Protein AF-A0A7C8M8I1-F1 (afdb_monomer)

Foldseek 3Di:
DDDPDDDDPPDPDDPDPPCVPPPPPPPPPPDLVNDPLVVNLVVLLPADKDKAWAFEDEPPCRQWGFKIWIQIFGDPPQLPPDDVSVVSNQVSRLVSSLVLDATEMEGELVVLLCLLVLLVVLQVCCVVDVADRLDDDPVNPVPDDPNVNVSVSSSNSNSSNCVPALEYEYEYEYELPDDLVVSLVVLLVSLLSNQPDFQDDDPDPVRTRAYEYQYDYPPPNPPVVVSVVSSQVSNVVDPRYHYHDDPRSCVVCVSSVHNGSVCVRNDPDGDYYYYDYPDPCVVVVVVVVPDDD

Secondary structure (DSSP, 8-state):
-----------S-SPPP-GGG---PPP----GGGS-HHHHHHHHHTSPEEEEEEEEEESS-TTSEEEEEEEEEE--GGGGS-HHHHHHHHHHHHHHHHTT-S-EEEEEGGG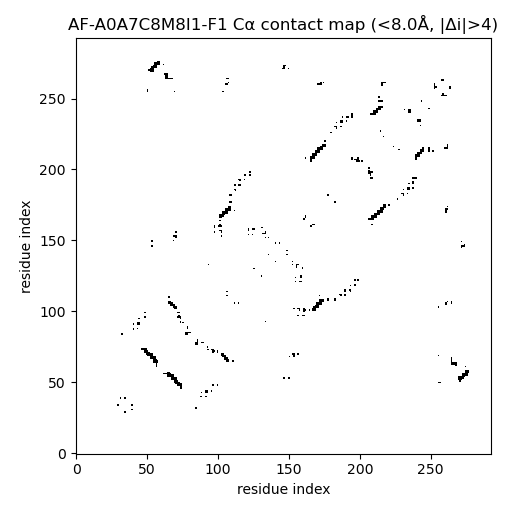GGGHHHHHHHHHHHHHH-TT--SSPPSGGGTT--HHHHHHHHHHHHHHHHHHH--EEEEEEE--TT--HHHHHHHHHHHHHHHH-S--SSS--GGGSPEEEEEEE--TT-TTHHHHHHHHHHHHHTSTTEEEE-HHHHHHHHHHTT-S-HHHHHH-S--S---EEP--THHHHHHHTTS---

Organism: NCBI:txid100035

pLDDT: mean 75.94, std 17.98, range [30.8, 96.31]

Nearest PDB structures (foldseek):
  3rag-assembly1_A  TM=2.427E-01  e=7.779E-01  Alicyclobacillus acidocaldarius subsp. acidocaldarius DSM 446
  6gjf-assembly5_E  TM=4.398E-01  e=8.851E+00  synthetic construct

Structure (mmCIF, N/CA/C/O backbone):
data_AF-A0A7C8M8I1-F1
#
_entry.id   AF-A0A7C8M8I1-F1
#
loop_
_atom_site.group_PDB
_atom_site.id
_atom_site.type_symbol
_atom_site.label_atom_id
_atom_site.label_alt_id
_atom_site.label_comp_id
_atom_site.label_asym_id
_atom_site.label_entity_id
_atom_site.label_seq_id
_atom_site.pdbx_PDB_ins_code
_atom_site.Cartn_x
_atom_site.Cartn_y
_atom_site.Cartn_z
_atom_site.occupancy
_atom_site.B_iso_or_equiv
_atom_site.auth_seq_id
_atom_site.auth_comp_id
_atom_site.auth_asym_id
_atom_site.auth_atom_id
_atom_site.pdbx_PDB_model_num
ATOM 1 N N . MET A 1 1 ? -17.518 -37.331 -1.861 1.00 32.41 1 MET A N 1
ATOM 2 C CA . MET A 1 1 ? -18.857 -37.696 -1.349 1.00 32.41 1 MET A CA 1
ATOM 3 C C . MET A 1 1 ? -19.520 -36.449 -0.779 1.00 32.41 1 MET A C 1
ATOM 5 O O . MET A 1 1 ? -19.063 -35.990 0.261 1.00 32.41 1 MET A O 1
ATOM 9 N N . PRO A 1 2 ? -20.523 -35.860 -1.449 1.00 31.42 2 PRO A N 1
ATOM 10 C CA . PRO A 1 2 ? -21.297 -34.754 -0.901 1.00 31.42 2 PRO A CA 1
ATOM 11 C C . PRO A 1 2 ? -22.559 -35.292 -0.213 1.00 31.42 2 PRO A C 1
ATOM 13 O O . PRO A 1 2 ? -23.320 -36.050 -0.807 1.00 31.42 2 PRO A O 1
ATOM 16 N N . ILE A 1 3 ? -22.785 -34.902 1.041 1.00 31.22 3 ILE A N 1
ATOM 17 C CA . ILE A 1 3 ? -24.069 -35.108 1.716 1.00 31.22 3 ILE A CA 1
ATOM 18 C C . ILE A 1 3 ? -24.875 -33.827 1.513 1.00 31.22 3 ILE A C 1
ATOM 20 O O . ILE A 1 3 ? -24.761 -32.874 2.278 1.00 31.22 3 ILE A O 1
ATOM 24 N N . ILE A 1 4 ? -25.676 -33.816 0.451 1.00 34.12 4 ILE A N 1
ATOM 25 C CA . ILE A 1 4 ? -26.867 -32.974 0.368 1.00 34.12 4 ILE A CA 1
ATOM 26 C C . ILE A 1 4 ? -27.924 -33.718 1.184 1.00 34.12 4 ILE A C 1
ATOM 28 O O . ILE A 1 4 ? -28.342 -34.808 0.802 1.00 34.12 4 ILE A O 1
ATOM 32 N N . LYS A 1 5 ? -28.311 -33.179 2.344 1.00 30.80 5 LYS A N 1
ATOM 33 C CA . LYS A 1 5 ? -29.518 -33.634 3.039 1.00 30.80 5 LYS A CA 1
ATOM 34 C C . LYS A 1 5 ? -30.674 -32.756 2.600 1.00 30.80 5 LYS A C 1
ATOM 36 O O . LYS A 1 5 ? -30.818 -31.625 3.055 1.00 30.80 5 LYS A O 1
ATOM 41 N N . GLU A 1 6 ? -31.469 -33.326 1.706 1.00 34.72 6 GLU A N 1
ATOM 42 C CA . GLU A 1 6 ? -32.869 -32.991 1.506 1.00 34.72 6 GLU A CA 1
ATOM 43 C C . GLU A 1 6 ? -33.577 -32.924 2.864 1.00 34.72 6 GLU A C 1
ATOM 45 O O . GLU A 1 6 ? -33.514 -33.864 3.660 1.00 34.72 6 GLU A O 1
ATOM 50 N N . TYR A 1 7 ? -34.272 -31.820 3.124 1.00 32.06 7 TYR A N 1
ATOM 51 C CA . TYR A 1 7 ? -35.331 -31.794 4.121 1.00 32.06 7 TYR A CA 1
ATOM 52 C C . TYR A 1 7 ? -36.651 -31.442 3.438 1.00 32.06 7 TYR A C 1
ATOM 54 O O . TYR A 1 7 ? -36.931 -30.289 3.133 1.00 32.06 7 TYR A O 1
ATOM 62 N N . TRP A 1 8 ? -37.402 -32.512 3.174 1.00 30.81 8 TRP A N 1
ATOM 63 C CA . TRP A 1 8 ? -38.844 -32.672 3.348 1.00 30.81 8 TRP A CA 1
ATOM 64 C C . TRP A 1 8 ? -39.754 -31.494 2.975 1.00 30.81 8 TRP A C 1
ATOM 66 O O . TRP A 1 8 ? -39.998 -30.580 3.760 1.00 30.81 8 TRP A O 1
ATOM 76 N N . ILE A 1 9 ? -40.398 -31.642 1.813 1.00 37.03 9 ILE A N 1
ATOM 77 C CA . ILE A 1 9 ? -41.713 -31.064 1.524 1.00 37.03 9 ILE A CA 1
ATOM 78 C C . ILE A 1 9 ? -42.717 -31.772 2.442 1.00 37.03 9 ILE A C 1
ATOM 80 O O . ILE A 1 9 ? -43.136 -32.900 2.181 1.00 37.03 9 ILE A O 1
ATOM 84 N N . ALA A 1 10 ? -43.074 -31.131 3.552 1.00 36.56 10 ALA A N 1
ATOM 85 C CA . ALA A 1 10 ? -44.191 -31.567 4.374 1.00 36.56 10 ALA A CA 1
ATOM 86 C C . ALA A 1 10 ? -45.497 -31.033 3.765 1.00 36.56 10 ALA A C 1
ATOM 88 O O . ALA A 1 10 ? -45.764 -29.835 3.792 1.00 36.56 10 ALA A O 1
ATOM 89 N N . SER A 1 11 ? -46.257 -31.963 3.181 1.00 34.38 11 SER A N 1
ATOM 90 C CA . SER A 1 11 ? -47.719 -32.005 3.052 1.00 34.38 11 SER A CA 1
ATOM 91 C C . SER A 1 11 ? -48.473 -30.753 3.528 1.00 34.38 11 SER A C 1
ATOM 93 O O . SER A 1 11 ? -48.678 -30.550 4.726 1.00 34.38 11 SER A O 1
ATOM 95 N N . MET A 1 12 ? -48.964 -29.962 2.572 1.00 35.25 12 MET A N 1
ATOM 96 C CA . MET A 1 12 ? -50.066 -29.027 2.789 1.00 35.25 12 MET A CA 1
ATOM 97 C C . MET A 1 12 ? -51.335 -29.839 3.042 1.00 35.25 12 MET A C 1
ATOM 99 O O . MET A 1 12 ? -51.870 -30.361 2.080 1.00 35.25 12 MET A O 1
ATOM 103 N N . ASP A 1 13 ? -51.734 -30.026 4.305 1.00 39.84 13 ASP A N 1
ATOM 104 C CA . ASP A 1 13 ? -53.131 -30.303 4.721 1.00 39.84 13 ASP A CA 1
ATOM 105 C C . ASP A 1 13 ? -53.269 -30.430 6.254 1.00 39.84 13 ASP A C 1
ATOM 107 O O . ASP A 1 13 ? -54.026 -31.240 6.783 1.00 39.84 13 ASP A O 1
ATOM 111 N N . SER A 1 14 ? -52.533 -29.609 7.009 1.00 39.75 14 SER A N 1
ATOM 112 C CA . SER A 1 14 ? -52.723 -29.504 8.460 1.00 39.75 14 SER A CA 1
ATOM 113 C C . SER A 1 14 ? -53.087 -28.061 8.808 1.00 39.75 14 SER A C 1
ATOM 115 O O . SER A 1 14 ? -52.368 -27.153 8.376 1.00 39.75 14 SER A O 1
ATOM 117 N N . PRO A 1 15 ? -54.190 -27.800 9.537 1.00 44.50 15 PRO A N 1
ATOM 118 C CA . PRO A 1 15 ? -54.509 -26.451 9.977 1.00 44.50 15 PRO A CA 1
ATOM 119 C C . PRO A 1 15 ? -53.356 -25.943 10.846 1.00 44.50 15 PRO A C 1
ATOM 121 O O . PRO A 1 15 ? -53.006 -26.556 11.855 1.00 44.50 15 PRO A O 1
ATOM 124 N N . LEU A 1 16 ? -52.736 -24.842 10.408 1.00 46.03 16 LEU A N 1
ATOM 125 C CA . LEU A 1 16 ? -51.667 -24.165 11.137 1.00 46.03 16 LEU A CA 1
ATOM 126 C C . LEU A 1 16 ? -52.130 -23.938 12.586 1.00 46.03 16 LEU A C 1
ATOM 128 O O . LEU A 1 16 ? -53.185 -23.327 12.780 1.00 46.03 16 LEU A O 1
ATOM 132 N N . PRO A 1 17 ? -51.387 -24.415 13.602 1.00 46.81 17 PRO A N 1
ATOM 133 C CA . PRO A 1 17 ? -51.707 -24.082 14.980 1.00 46.81 17 PRO A CA 1
ATOM 134 C C . PRO A 1 17 ? -51.658 -22.561 15.134 1.00 46.81 17 PRO A C 1
ATOM 136 O O . PRO A 1 17 ? -50.784 -21.909 14.567 1.00 46.81 17 PRO A O 1
ATOM 139 N N . ASP A 1 18 ? -52.606 -21.990 15.872 1.00 48.59 18 ASP A N 1
ATOM 140 C CA . ASP A 1 18 ? -52.688 -20.550 16.109 1.00 48.59 18 ASP A CA 1
ATOM 141 C C . ASP A 1 18 ? -51.430 -20.074 16.872 1.00 48.59 18 ASP A C 1
ATOM 143 O O . ASP A 1 18 ? -51.302 -20.233 18.086 1.00 48.59 18 ASP A O 1
ATOM 147 N N . ILE A 1 19 ? -50.449 -19.535 16.136 1.00 49.28 19 ILE A N 1
ATOM 148 C CA . ILE A 1 19 ? -49.111 -19.141 16.632 1.00 49.28 19 ILE A CA 1
ATOM 149 C C . ILE A 1 19 ? -49.183 -17.846 17.471 1.00 49.28 19 ILE A C 1
ATOM 151 O O . ILE A 1 19 ? -48.170 -17.362 17.971 1.00 49.28 19 ILE A O 1
ATOM 155 N N . ARG A 1 20 ? -50.374 -17.277 17.701 1.00 49.62 20 ARG A N 1
ATOM 156 C CA . ARG A 1 20 ? -50.554 -16.008 18.436 1.00 49.62 20 ARG A CA 1
ATOM 157 C C . ARG A 1 20 ? -50.108 -16.044 19.904 1.00 49.62 20 ARG A C 1
ATOM 159 O O . ARG A 1 20 ? -50.037 -14.990 20.530 1.00 49.62 20 ARG A O 1
ATOM 166 N N . HIS A 1 21 ? -49.751 -17.213 20.440 1.00 45.16 21 HIS A N 1
ATOM 167 C CA . HIS A 1 21 ? -49.239 -17.364 21.807 1.00 45.16 21 HIS A CA 1
ATOM 168 C C . HIS A 1 21 ? -47.824 -17.939 21.919 1.00 45.16 21 HIS A C 1
ATOM 170 O O . HIS A 1 21 ? -47.320 -18.093 23.032 1.00 45.16 21 HIS A O 1
ATOM 176 N N . LEU A 1 22 ? -47.124 -18.175 20.805 1.00 42.19 22 LEU A N 1
ATOM 177 C CA . LEU A 1 22 ? -45.679 -18.378 20.864 1.00 42.19 22 LEU A CA 1
ATOM 178 C C . LEU A 1 22 ? -45.020 -17.004 20.984 1.00 42.19 22 LEU A C 1
ATOM 180 O O . LEU A 1 22 ? -44.546 -16.421 20.010 1.00 42.19 22 LEU A O 1
ATOM 184 N N . HIS A 1 23 ? -44.970 -16.497 22.219 1.00 45.34 23 HIS A N 1
ATOM 185 C CA . HIS A 1 23 ? -43.897 -15.604 22.631 1.00 45.34 23 HIS A CA 1
ATOM 186 C C . HIS A 1 23 ? -42.584 -16.360 22.405 1.00 45.34 23 HIS A C 1
ATOM 188 O O . HIS A 1 23 ? -42.052 -17.013 23.301 1.00 45.34 23 HIS A O 1
ATOM 194 N N . VAL A 1 24 ? -42.069 -16.293 21.178 1.00 48.41 24 VAL A N 1
ATOM 195 C CA . VAL A 1 24 ? -40.662 -16.537 20.906 1.00 48.41 24 VAL A CA 1
ATOM 196 C C . VAL A 1 24 ? -39.958 -15.472 21.726 1.00 48.41 24 VAL A C 1
ATOM 198 O O . VAL A 1 24 ? -39.910 -14.306 21.330 1.00 48.41 24 VAL A O 1
ATOM 201 N N . GLN A 1 25 ? -39.504 -15.840 22.928 1.00 47.41 25 GLN A N 1
ATOM 202 C CA . GLN A 1 25 ? -38.556 -15.006 23.641 1.00 47.41 25 GLN A CA 1
ATOM 203 C C . GLN A 1 25 ? -37.449 -14.717 22.629 1.00 47.41 25 GLN A C 1
ATOM 205 O O . GLN A 1 25 ? -36.900 -15.673 22.065 1.00 47.41 25 GLN A O 1
ATOM 210 N N . PRO A 1 26 ? -37.148 -13.439 22.326 1.00 53.09 26 PRO A N 1
ATOM 211 C CA . PRO A 1 26 ? -35.956 -13.159 21.553 1.00 53.09 26 PRO A CA 1
ATOM 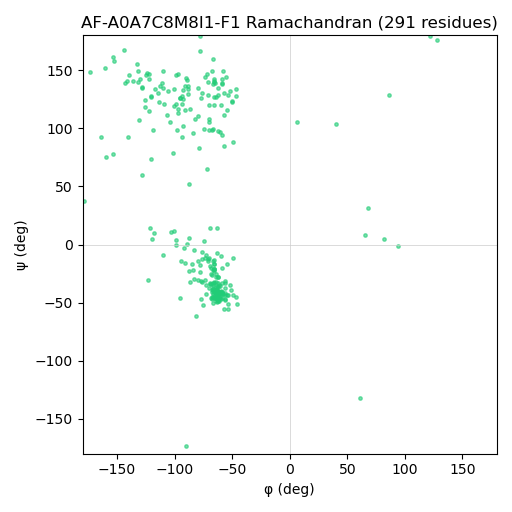212 C C . PRO A 1 26 ? -34.822 -13.892 22.276 1.00 53.09 26 PRO A C 1
ATOM 214 O O . PRO A 1 26 ? -34.779 -13.821 23.510 1.00 53.09 26 PRO A O 1
ATOM 217 N N . PRO A 1 27 ? -33.973 -14.660 21.561 1.00 56.72 27 PRO A N 1
ATOM 218 C CA . PRO A 1 27 ? -32.893 -15.401 22.204 1.00 56.72 27 PRO A CA 1
ATOM 219 C C . PRO A 1 27 ? -32.200 -14.442 23.160 1.00 56.72 27 PRO A C 1
ATOM 221 O O . PRO A 1 27 ? -32.009 -13.296 22.762 1.00 56.72 27 PRO A O 1
ATOM 224 N N . ASN A 1 28 ? -31.916 -14.864 24.398 1.00 50.81 28 ASN A N 1
ATOM 225 C CA . ASN A 1 28 ? -31.278 -14.038 25.428 1.00 50.81 28 ASN A CA 1
ATOM 226 C C . ASN A 1 28 ? -30.024 -13.366 24.845 1.00 50.81 28 ASN A C 1
ATOM 228 O O . ASN A 1 28 ? -28.922 -13.913 24.870 1.00 50.81 28 ASN A O 1
ATOM 232 N N . ARG A 1 29 ? -30.202 -12.187 24.245 1.00 61.97 29 ARG A N 1
ATOM 233 C CA . ARG A 1 29 ? -29.143 -11.419 23.611 1.00 61.97 29 ARG A CA 1
ATOM 234 C C . ARG A 1 29 ? -28.522 -10.656 24.750 1.00 61.97 29 ARG A C 1
ATOM 236 O O . ARG A 1 29 ? -29.038 -9.620 25.156 1.00 61.97 29 ARG A O 1
ATOM 243 N N . ILE A 1 30 ? -27.441 -11.208 25.288 1.00 68.75 30 ILE A N 1
ATOM 244 C CA . ILE A 1 30 ? -26.585 -10.483 26.218 1.00 68.75 30 ILE A CA 1
ATOM 245 C C . ILE A 1 30 ? -26.175 -9.189 25.498 1.00 68.75 30 ILE A C 1
ATOM 247 O O . ILE A 1 30 ? -25.541 -9.267 24.439 1.00 68.75 30 ILE A O 1
ATOM 251 N N . PRO A 1 31 ? -26.578 -8.003 25.987 1.00 80.50 31 PRO A N 1
ATOM 252 C CA . PRO A 1 31 ? -26.292 -6.763 25.286 1.00 80.50 31 PRO A CA 1
ATOM 253 C C . PRO A 1 31 ? -24.780 -6.571 25.207 1.00 80.50 31 PRO A C 1
ATOM 255 O O . PRO A 1 31 ? -24.081 -6.749 26.201 1.00 80.50 31 PRO A O 1
ATOM 258 N N . PHE A 1 32 ? -24.262 -6.190 24.039 1.00 82.56 32 PHE A N 1
ATOM 259 C CA . PHE A 1 32 ? -22.818 -6.121 23.780 1.00 82.56 32 PHE A CA 1
ATOM 260 C C . PHE A 1 32 ? -22.045 -5.319 24.845 1.00 82.56 32 PHE A C 1
ATOM 262 O O . PHE A 1 32 ? -20.984 -5.736 25.300 1.00 82.56 32 PHE A O 1
ATOM 269 N N . LEU A 1 33 ? -22.625 -4.210 25.315 1.00 84.94 33 LEU A N 1
ATOM 270 C CA . LEU A 1 33 ? -22.060 -3.355 26.364 1.00 84.94 33 LEU A CA 1
ATOM 271 C C . LEU A 1 33 ? -21.972 -4.019 27.746 1.00 84.94 33 LEU A C 1
ATOM 273 O O . LEU A 1 33 ? -21.156 -3.602 28.563 1.00 84.94 33 LEU A O 1
ATOM 277 N N . SER A 1 34 ? -22.783 -5.043 28.012 1.00 86.81 34 SER A N 1
ATOM 278 C CA . SER A 1 34 ? -22.733 -5.799 29.270 1.00 86.81 34 SER A CA 1
ATOM 279 C C . SER A 1 34 ? -21.612 -6.840 29.306 1.00 86.81 34 SER A C 1
ATOM 281 O O . SER A 1 34 ? -21.262 -7.323 30.380 1.00 86.81 34 SER A O 1
ATOM 283 N N . LEU A 1 35 ? -21.013 -7.168 28.155 1.00 88.12 35 LEU A N 1
ATOM 284 C CA . LEU A 1 35 ? -19.863 -8.067 28.101 1.00 88.12 35 LEU A CA 1
ATOM 285 C C . LEU A 1 35 ? -18.657 -7.418 28.793 1.00 88.12 35 LEU A C 1
ATOM 287 O O . LEU A 1 35 ? -18.440 -6.224 28.602 1.00 88.12 35 LEU A O 1
ATOM 291 N N . PRO A 1 36 ? -17.815 -8.163 29.528 1.00 91.12 36 PRO A N 1
ATOM 292 C CA . PRO A 1 36 ? -16.574 -7.621 30.073 1.00 91.12 36 PRO A CA 1
ATOM 293 C C . PRO A 1 36 ? -15.684 -7.018 28.978 1.00 91.12 36 PRO A C 1
ATOM 295 O O . PRO A 1 36 ? -15.579 -7.576 27.883 1.00 91.12 36 PRO A O 1
ATOM 298 N N . LYS A 1 37 ? -14.976 -5.922 29.288 1.00 89.12 37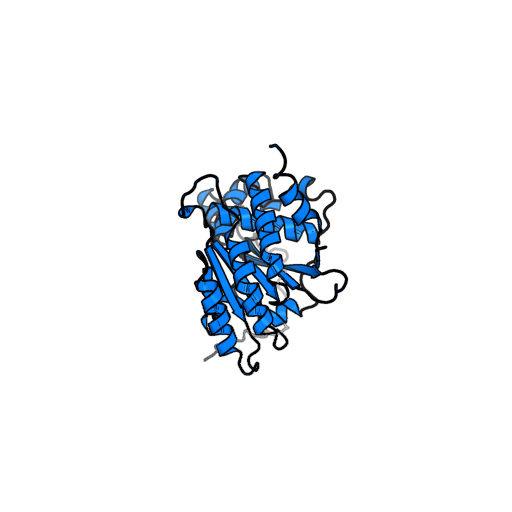 LYS A N 1
ATOM 299 C CA . LYS A 1 37 ? -14.054 -5.251 28.349 1.00 89.12 37 LYS A CA 1
ATOM 300 C C . LYS A 1 37 ? -13.110 -6.225 27.616 1.00 89.12 37 LYS A C 1
ATOM 302 O O . LYS A 1 37 ? -13.037 -6.133 26.394 1.00 89.12 37 LYS A O 1
ATOM 307 N N . PRO A 1 38 ? -12.460 -7.208 28.274 1.00 91.56 38 PRO A N 1
ATOM 308 C CA . PRO A 1 38 ? -11.601 -8.168 27.573 1.00 91.56 38 PRO A CA 1
ATOM 309 C C . PRO A 1 38 ? -12.321 -8.982 26.486 1.00 91.56 38 PRO A C 1
ATOM 311 O O . PRO A 1 38 ? -11.721 -9.311 25.467 1.00 91.56 38 PRO A O 1
ATOM 314 N N . VAL A 1 39 ? -13.606 -9.296 26.681 1.00 90.81 39 VAL A N 1
ATOM 315 C CA . VAL A 1 39 ? -14.416 -10.031 25.698 1.00 90.81 39 VAL A CA 1
ATOM 316 C C . VAL A 1 39 ? -14.751 -9.134 24.508 1.00 90.81 39 VAL A C 1
ATOM 318 O O . VAL A 1 39 ? -14.615 -9.566 23.368 1.00 90.81 39 VAL A O 1
ATOM 321 N N . ARG A 1 40 ? -15.117 -7.870 24.751 1.00 90.62 40 ARG A N 1
ATOM 322 C CA . ARG A 1 40 ? -15.393 -6.900 23.677 1.00 90.62 40 ARG A CA 1
ATOM 323 C C . ARG A 1 40 ? -14.165 -6.625 22.812 1.00 90.62 40 ARG A C 1
ATOM 325 O O . ARG A 1 40 ? -14.278 -6.653 21.593 1.00 90.62 40 ARG A O 1
ATOM 332 N N . LEU A 1 41 ? -12.992 -6.465 23.432 1.00 89.12 41 LEU A N 1
ATOM 333 C CA . LEU A 1 41 ? -11.723 -6.291 22.714 1.00 89.12 41 LEU A CA 1
ATOM 334 C C . LEU A 1 41 ? -11.420 -7.475 21.785 1.00 89.12 41 LEU A C 1
ATOM 336 O O . LEU A 1 41 ? -11.023 -7.269 20.642 1.00 89.12 41 LEU A O 1
ATOM 340 N N . ARG A 1 42 ? -11.679 -8.710 22.240 1.00 89.94 42 ARG A N 1
ATOM 341 C CA . ARG A 1 42 ? -11.564 -9.901 21.385 1.00 89.94 42 ARG A CA 1
ATOM 342 C C . ARG A 1 42 ? -12.546 -9.866 20.218 1.00 89.94 42 ARG A C 1
ATOM 344 O O . ARG A 1 42 ? -12.179 -10.248 19.117 1.00 89.94 42 ARG A O 1
ATOM 351 N N . ILE A 1 43 ? -13.778 -9.401 20.428 1.00 89.25 43 ILE A N 1
ATOM 352 C CA . ILE A 1 43 ? -14.757 -9.280 19.338 1.00 89.25 43 ILE A CA 1
ATOM 353 C C . ILE A 1 43 ? -14.260 -8.295 18.271 1.00 89.25 43 ILE A C 1
ATOM 355 O O . ILE A 1 43 ? -14.355 -8.607 17.087 1.00 89.25 43 ILE A O 1
ATOM 359 N N . TYR A 1 44 ? -13.669 -7.158 18.661 1.00 89.56 44 TYR A N 1
ATOM 360 C CA . TYR A 1 44 ? -13.097 -6.207 17.699 1.00 89.56 44 TYR A CA 1
ATOM 361 C C . TYR A 1 44 ? -11.973 -6.827 16.855 1.00 89.56 44 TYR A C 1
ATOM 363 O O . TYR A 1 44 ? -11.898 -6.544 15.663 1.00 89.56 44 TYR A O 1
ATOM 371 N N . SER A 1 45 ? -11.151 -7.714 17.432 1.00 86.88 45 SER A N 1
ATOM 372 C CA . SER A 1 45 ? -10.087 -8.406 16.686 1.00 86.88 45 SER A CA 1
ATOM 373 C C . SER A 1 45 ? -10.571 -9.459 15.688 1.00 86.88 45 SER A C 1
ATOM 375 O O . SER A 1 45 ? -9.787 -9.911 14.864 1.00 86.88 45 SER A O 1
ATOM 377 N N . TYR A 1 46 ? -11.849 -9.845 15.738 1.00 87.94 46 TYR A N 1
ATOM 378 C CA . TYR A 1 46 ? -12.453 -10.771 14.772 1.00 87.94 46 TYR A CA 1
ATOM 379 C C . TYR A 1 46 ? -13.252 -10.064 13.673 1.00 87.94 46 TYR A C 1
ATOM 381 O O . TYR A 1 46 ? -13.893 -10.732 12.860 1.00 87.94 46 TYR A O 1
ATOM 389 N N . LEU A 1 47 ? -13.258 -8.728 13.638 1.00 87.94 47 LEU A N 1
ATOM 390 C CA . LEU A 1 47 ? -13.907 -8.008 12.548 1.00 87.94 47 LEU A CA 1
ATOM 391 C C . LEU A 1 47 ? -13.179 -8.268 11.227 1.00 87.94 47 LEU A C 1
ATOM 393 O O . LEU A 1 47 ? -11.951 -8.337 11.169 1.00 87.94 47 LEU A O 1
ATOM 397 N N . ALA A 1 48 ? -13.961 -8.415 10.159 1.00 87.12 48 ALA A N 1
ATOM 398 C CA . ALA A 1 48 ? -13.424 -8.754 8.854 1.00 87.12 48 ALA A CA 1
ATOM 399 C C . ALA A 1 48 ? -12.555 -7.610 8.293 1.00 87.12 48 ALA A C 1
ATOM 401 O O . ALA A 1 48 ? -12.947 -6.435 8.381 1.00 87.12 48 ALA A O 1
ATOM 402 N N . PRO A 1 49 ? -11.400 -7.933 7.686 1.00 90.06 49 PRO A N 1
ATOM 403 C CA . PRO A 1 49 ? -10.663 -6.973 6.886 1.00 90.06 49 PRO A CA 1
ATOM 404 C C . PRO A 1 49 ? -11.449 -6.634 5.616 1.00 90.06 49 PRO A C 1
ATOM 406 O O . PRO A 1 49 ? -12.174 -7.462 5.064 1.00 90.06 49 PRO A O 1
ATOM 409 N N . ARG A 1 50 ? -11.271 -5.409 5.142 1.00 88.44 50 ARG A N 1
ATOM 410 C CA . ARG A 1 50 ? -11.740 -4.909 3.856 1.00 88.44 50 ARG A CA 1
ATOM 411 C C . ARG A 1 50 ? -10.545 -4.415 3.054 1.00 88.44 50 ARG A C 1
ATOM 413 O O . ARG A 1 50 ? -9.602 -3.874 3.632 1.00 88.44 50 ARG A O 1
ATOM 420 N N . THR A 1 51 ? -10.637 -4.573 1.742 1.00 89.62 51 THR A N 1
ATOM 421 C CA .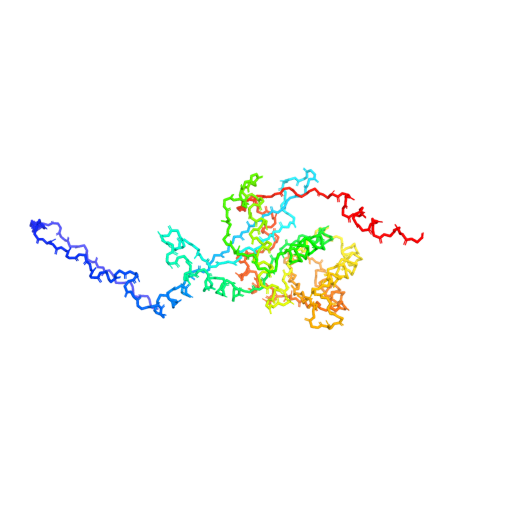 THR A 1 51 ? -9.705 -4.002 0.773 1.00 89.62 51 THR A CA 1
ATOM 422 C C . THR A 1 51 ? -10.503 -3.104 -0.160 1.00 89.62 51 THR A C 1
ATOM 424 O O . THR A 1 51 ? -11.537 -3.528 -0.671 1.00 89.62 51 THR A O 1
ATOM 427 N N . ILE A 1 52 ? -10.058 -1.863 -0.323 1.00 88.38 52 ILE A N 1
ATOM 428 C CA . ILE A 1 52 ? -10.606 -0.883 -1.262 1.00 88.38 52 ILE A CA 1
ATOM 429 C C . ILE A 1 52 ? -9.454 -0.400 -2.139 1.00 88.38 52 ILE A C 1
ATOM 431 O O . ILE A 1 52 ? -8.322 -0.291 -1.668 1.00 88.38 52 ILE A O 1
ATOM 435 N N . HIS A 1 53 ? -9.747 -0.106 -3.397 1.00 88.62 53 HIS A N 1
ATOM 436 C CA . HIS A 1 53 ? -8.792 0.429 -4.356 1.00 88.62 53 HIS A CA 1
ATOM 437 C C . HIS A 1 53 ? -9.209 1.842 -4.717 1.00 88.62 53 HIS A C 1
ATOM 439 O O . HIS A 1 53 ? -10.323 2.037 -5.196 1.00 88.62 53 HIS A O 1
ATOM 445 N N . THR A 1 54 ? -8.315 2.798 -4.501 1.00 86.75 54 THR A N 1
ATOM 446 C CA . THR A 1 54 ? -8.496 4.164 -4.994 1.00 86.75 54 THR A CA 1
ATOM 447 C C . THR A 1 54 ? -7.550 4.327 -6.184 1.00 86.75 54 THR A C 1
ATOM 449 O O . THR A 1 54 ? -6.371 3.973 -6.069 1.00 86.75 54 THR A O 1
ATOM 452 N N . VAL A 1 55 ? -8.022 4.866 -7.311 1.00 86.38 55 VAL A N 1
ATOM 453 C CA . VAL A 1 55 ? -7.205 4.979 -8.535 1.00 86.38 55 VAL A CA 1
ATOM 454 C C . VAL A 1 55 ? -6.837 6.407 -8.895 1.00 86.38 55 VAL A C 1
ATOM 456 O O . VAL A 1 55 ? -7.667 7.300 -8.840 1.00 86.38 55 VAL A O 1
ATOM 459 N N . GLY A 1 56 ? -5.595 6.606 -9.323 1.00 84.19 56 GLY A N 1
ATOM 460 C CA . GLY A 1 56 ? -5.137 7.861 -9.899 1.00 84.19 56 GLY A CA 1
ATOM 461 C C . GLY A 1 56 ? -5.139 7.806 -11.425 1.00 84.19 56 GLY A C 1
ATOM 462 O O . GLY A 1 56 ? -4.774 6.783 -12.024 1.00 84.19 56 GLY A O 1
ATOM 463 N N . HIS A 1 57 ? -5.435 8.951 -12.046 1.00 82.00 57 HIS A N 1
ATOM 464 C CA . HIS A 1 57 ? -5.376 9.203 -13.491 1.00 82.00 57 HIS A CA 1
ATOM 465 C C . HIS A 1 57 ? -4.438 10.364 -13.864 1.00 82.00 57 HIS A C 1
ATOM 467 O O . HIS A 1 57 ? -4.401 11.377 -13.164 1.00 82.00 57 HIS A O 1
ATOM 473 N N . GLN A 1 58 ? -3.717 10.239 -14.989 1.00 77.81 58 GLN A N 1
ATOM 474 C CA . GLN A 1 58 ? -2.883 11.327 -15.514 1.00 77.81 58 GLN A CA 1
ATOM 475 C C . GLN A 1 58 ? -3.720 12.216 -16.425 1.00 77.81 58 GLN A C 1
ATOM 477 O O . GLN A 1 58 ? -4.331 11.723 -17.378 1.00 77.81 58 GLN A O 1
ATOM 482 N N . GLU A 1 59 ? -3.699 13.528 -16.211 1.00 71.56 59 GLU A N 1
ATOM 483 C CA . GLU A 1 59 ? -4.236 14.454 -17.208 1.00 71.56 59 GLU A CA 1
ATOM 484 C C . GLU A 1 59 ? -3.333 14.541 -18.451 1.00 71.56 59 GLU A C 1
ATOM 486 O O . GLU A 1 59 ? -2.108 14.460 -18.335 1.00 71.56 59 GLU A O 1
ATOM 491 N N . PRO A 1 60 ? -3.897 14.740 -19.660 1.00 58.28 60 PRO A N 1
ATOM 492 C CA . PRO A 1 60 ? -5.324 14.802 -20.011 1.00 58.28 60 PRO A CA 1
ATOM 493 C C . PRO A 1 60 ? -5.941 13.423 -20.336 1.00 58.28 60 PRO A C 1
ATOM 495 O O . PRO A 1 60 ? -7.090 13.331 -20.768 1.00 58.28 60 PRO A O 1
ATOM 498 N N . ALA A 1 61 ? -5.189 12.334 -20.161 1.00 57.41 61 ALA A N 1
ATOM 499 C CA . ALA A 1 61 ? -5.569 10.976 -20.539 1.00 57.41 61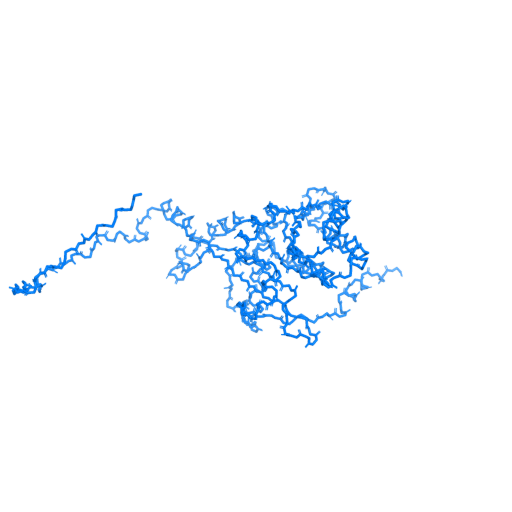 ALA A CA 1
ATOM 500 C C . ALA A 1 61 ? -6.360 10.245 -19.434 1.00 57.41 61 ALA A C 1
ATOM 502 O O . ALA A 1 61 ? -6.047 9.101 -19.104 1.00 57.41 61 ALA A O 1
ATOM 503 N N . ALA A 1 62 ? -7.435 10.855 -18.916 1.00 61.91 62 ALA A N 1
ATOM 504 C CA . ALA A 1 62 ? -8.271 10.338 -17.816 1.00 61.91 62 ALA A CA 1
ATOM 505 C C . ALA A 1 62 ? -9.013 9.004 -18.101 1.00 61.91 62 ALA A C 1
ATOM 507 O O . ALA A 1 62 ? -9.943 8.630 -17.397 1.00 61.91 62 ALA A O 1
ATOM 508 N N . SER A 1 63 ? -8.635 8.274 -19.154 1.00 63.72 63 SER A N 1
ATOM 509 C CA . SER A 1 63 ? -9.272 7.021 -19.571 1.00 63.72 63 SER A CA 1
ATOM 510 C C . SER A 1 63 ? -8.655 5.758 -18.964 1.00 63.72 63 SER A C 1
ATOM 512 O O . SER A 1 63 ? -9.289 4.705 -19.031 1.00 63.72 63 SER A O 1
ATOM 514 N N . LYS A 1 64 ? -7.441 5.839 -18.401 1.00 74.19 64 LYS A N 1
ATOM 515 C CA . LYS A 1 64 ? -6.735 4.695 -17.804 1.00 74.19 64 LYS A CA 1
ATOM 516 C C . LYS A 1 64 ? -6.191 5.041 -16.428 1.00 74.19 64 LYS A C 1
ATOM 518 O O . LYS A 1 64 ? -5.711 6.157 -16.219 1.00 74.19 64 LYS A O 1
ATOM 523 N N . ALA A 1 65 ? -6.300 4.101 -15.494 1.00 81.50 65 ALA A N 1
ATOM 524 C CA . ALA A 1 65 ? -5.617 4.213 -14.219 1.00 81.50 65 ALA A CA 1
ATOM 525 C C . ALA A 1 65 ? -4.127 3.955 -14.440 1.00 81.50 65 ALA A C 1
ATOM 527 O O . ALA A 1 65 ? -3.721 3.139 -15.267 1.00 81.50 65 ALA A O 1
ATOM 528 N N . VAL A 1 66 ? -3.309 4.678 -13.701 1.00 85.19 66 VAL A N 1
ATOM 529 C CA . VAL A 1 66 ? -1.847 4.603 -13.821 1.00 85.19 66 VAL A CA 1
ATOM 530 C C . VAL A 1 66 ? -1.213 4.243 -12.494 1.00 85.19 66 VAL A C 1
ATOM 532 O O . VAL A 1 66 ? -0.178 3.577 -12.462 1.00 85.19 66 VAL A O 1
ATOM 535 N N . ILE A 1 67 ? -1.862 4.657 -11.408 1.00 89.12 67 ILE A N 1
ATOM 536 C CA . ILE A 1 67 ? -1.539 4.239 -10.060 1.00 89.12 67 ILE A CA 1
ATOM 537 C C . ILE A 1 67 ? -2.814 3.787 -9.358 1.00 89.12 67 ILE A C 1
ATOM 539 O O . ILE A 1 67 ? -3.880 4.374 -9.538 1.00 89.12 67 ILE A O 1
ATOM 543 N N . ILE A 1 68 ? -2.702 2.748 -8.546 1.00 91.19 68 ILE A N 1
ATOM 544 C CA . ILE A 1 68 ? -3.769 2.274 -7.672 1.00 91.19 68 ILE A CA 1
ATOM 545 C C . ILE A 1 68 ? -3.203 2.212 -6.269 1.00 91.19 68 ILE A C 1
ATOM 547 O O . ILE A 1 68 ? -2.198 1.549 -6.016 1.00 91.19 68 ILE A O 1
ATOM 551 N N . LEU A 1 69 ? -3.863 2.889 -5.346 1.00 91.62 69 LEU A N 1
ATOM 552 C CA . LEU A 1 69 ? -3.565 2.811 -3.931 1.00 91.62 69 LEU A CA 1
ATOM 553 C C . LEU A 1 69 ? -4.449 1.725 -3.325 1.00 91.62 69 LEU A C 1
ATOM 555 O O . LEU A 1 69 ? -5.672 1.748 -3.476 1.00 91.62 69 LEU A O 1
ATOM 559 N N . VAL A 1 70 ? -3.833 0.755 -2.651 1.00 91.75 70 VAL A N 1
ATOM 560 C CA . VAL A 1 70 ? -4.559 -0.351 -2.019 1.00 91.75 70 VAL A CA 1
ATOM 561 C C . VAL A 1 70 ? -4.768 -0.017 -0.545 1.00 91.75 70 VAL A C 1
ATOM 563 O O . VAL A 1 70 ? -3.819 0.127 0.228 1.00 91.75 70 VAL A O 1
ATOM 566 N N . LEU A 1 71 ? -6.029 0.119 -0.141 1.00 90.12 71 LEU A N 1
ATOM 567 C CA . LEU A 1 71 ? -6.433 0.432 1.223 1.00 90.12 71 LEU A CA 1
ATOM 568 C C . LEU A 1 71 ? -6.949 -0.828 1.896 1.00 90.12 71 LEU A C 1
ATOM 570 O O . LEU A 1 71 ? -8.081 -1.252 1.662 1.00 90.12 71 LEU A O 1
ATOM 574 N N . ARG A 1 72 ? -6.144 -1.392 2.793 1.00 89.94 72 ARG A N 1
ATOM 575 C CA . ARG A 1 72 ? -6.524 -2.566 3.576 1.00 89.94 72 ARG A CA 1
ATOM 576 C C . ARG A 1 72 ? -6.747 -2.185 5.037 1.00 89.94 72 ARG A C 1
ATOM 578 O O . ARG A 1 72 ? -5.856 -1.649 5.689 1.00 89.94 72 ARG A O 1
ATOM 585 N N . PHE A 1 73 ? -7.949 -2.422 5.557 1.00 89.50 73 PHE A N 1
ATOM 586 C CA . PHE A 1 73 ? -8.322 -2.011 6.914 1.00 89.50 73 PHE A CA 1
ATOM 587 C C . PHE A 1 73 ? -9.407 -2.894 7.527 1.00 89.50 73 PHE A C 1
ATOM 589 O O . PHE A 1 73 ? -10.176 -3.536 6.823 1.00 89.50 73 PHE A O 1
ATOM 596 N N . VAL A 1 74 ? -9.502 -2.911 8.856 1.00 89.69 74 VAL A N 1
ATOM 597 C CA . VAL A 1 74 ? -10.601 -3.592 9.560 1.00 89.69 74 VAL A CA 1
ATOM 598 C C . VAL A 1 74 ? -11.855 -2.719 9.556 1.00 89.69 74 VAL A C 1
ATOM 600 O O . VAL A 1 74 ? -11.769 -1.520 9.829 1.00 89.69 74 VAL A O 1
ATOM 603 N N . ASP A 1 75 ? -13.022 -3.306 9.263 1.00 82.94 75 ASP A N 1
ATOM 604 C CA . ASP A 1 75 ? -14.295 -2.576 9.203 1.00 82.94 75 ASP A CA 1
ATOM 605 C C . ASP A 1 75 ? -14.579 -1.784 10.497 1.00 82.94 75 ASP A C 1
ATOM 607 O O . ASP A 1 75 ? -14.542 -2.307 11.613 1.00 82.94 75 ASP A O 1
ATOM 611 N N . ARG A 1 76 ? -14.893 -0.494 10.333 1.00 82.31 76 ARG A N 1
ATOM 612 C CA . ARG A 1 76 ? -15.130 0.467 11.418 1.00 82.31 76 ARG A CA 1
ATOM 613 C C . ARG A 1 76 ? -16.609 0.766 11.658 1.00 82.31 76 ARG A C 1
ATOM 615 O O . ARG A 1 76 ? -16.917 1.685 12.418 1.00 82.31 76 ARG A O 1
ATOM 622 N N . ALA A 1 77 ? -17.534 0.012 11.059 1.00 79.38 77 ALA A N 1
ATOM 623 C CA . ALA A 1 77 ? -18.975 0.210 11.242 1.00 79.38 77 ALA A CA 1
ATOM 624 C C . ALA A 1 77 ? -19.392 0.250 12.726 1.00 79.38 77 ALA A C 1
ATOM 626 O O . ALA A 1 77 ? -20.246 1.053 13.108 1.00 79.38 77 ALA A O 1
ATOM 627 N N . ILE A 1 78 ? -18.734 -0.541 13.584 1.00 76.31 78 ILE A N 1
ATOM 628 C CA . ILE A 1 78 ? -19.031 -0.599 15.022 1.00 76.31 78 ILE A CA 1
ATOM 629 C C . ILE A 1 78 ? -18.800 0.734 15.751 1.00 76.31 78 ILE A C 1
ATOM 631 O O . ILE A 1 78 ? -19.515 1.040 16.706 1.00 76.31 78 ILE A O 1
ATOM 635 N N . LEU A 1 79 ? -17.880 1.577 15.264 1.00 79.50 79 LEU A N 1
ATOM 636 C CA . LEU A 1 79 ? -17.580 2.886 15.856 1.00 79.50 79 LEU A CA 1
ATOM 637 C C . LEU A 1 79 ? -18.746 3.881 15.734 1.00 79.50 79 LEU A C 1
ATOM 639 O O . LEU A 1 79 ? -18.743 4.911 16.408 1.00 79.50 79 LEU A O 1
ATOM 643 N N . ARG A 1 80 ? -19.750 3.588 14.894 1.00 77.69 80 ARG A N 1
ATOM 644 C CA . ARG A 1 80 ? -20.930 4.442 14.684 1.00 77.69 80 ARG A CA 1
ATOM 645 C C . ARG A 1 80 ? -22.030 4.247 15.733 1.00 77.69 80 ARG A C 1
ATOM 647 O O . ARG A 1 80 ? -23.022 4.962 15.683 1.00 77.69 80 ARG A O 1
ATOM 654 N N . THR A 1 81 ? -21.889 3.298 16.664 1.00 75.94 81 THR A N 1
ATOM 655 C CA . THR A 1 81 ? -22.959 2.960 17.621 1.00 75.94 81 THR A CA 1
ATOM 656 C C . THR A 1 81 ? -23.020 3.907 18.821 1.00 75.94 81 THR A C 1
ATOM 658 O O . THR A 1 81 ? -24.039 4.559 19.028 1.00 75.94 81 THR A O 1
ATOM 661 N N . CYS A 1 82 ? -21.962 3.996 19.637 1.00 80.25 82 CYS A N 1
ATOM 662 C CA . CYS A 1 82 ? -21.918 4.909 20.785 1.00 80.25 82 CYS A CA 1
ATOM 663 C C . CYS A 1 82 ? -20.488 5.327 21.169 1.00 80.25 82 CYS A C 1
ATOM 665 O O . CYS A 1 82 ? -19.508 4.665 20.823 1.00 80.25 82 CYS A O 1
ATOM 667 N N . ARG A 1 83 ? -20.369 6.425 21.931 1.00 82.31 83 ARG A N 1
ATOM 668 C CA . ARG A 1 83 ? -19.083 7.029 22.327 1.00 82.31 83 ARG A CA 1
ATOM 669 C C . ARG A 1 83 ? -18.174 6.078 23.116 1.00 82.31 83 ARG A C 1
ATOM 671 O O . ARG A 1 83 ? -16.979 6.040 22.859 1.00 82.31 83 ARG A O 1
ATOM 678 N N . THR A 1 84 ? -18.731 5.291 24.033 1.00 80.75 84 THR A N 1
ATOM 679 C CA . THR A 1 84 ? -17.951 4.368 24.875 1.00 80.75 84 THR A CA 1
ATOM 680 C C . THR A 1 84 ? -17.318 3.238 24.066 1.00 80.75 84 THR A C 1
ATOM 682 O O . THR A 1 84 ? -16.142 2.946 24.248 1.00 80.75 84 THR A O 1
ATOM 685 N N . ILE A 1 85 ? -18.080 2.620 23.154 1.00 83.62 85 ILE A N 1
ATOM 686 C CA . ILE A 1 85 ? -17.562 1.575 22.254 1.00 83.62 85 ILE A CA 1
ATOM 687 C C . ILE A 1 85 ? -16.503 2.166 21.344 1.00 83.62 85 ILE A C 1
ATOM 689 O O . ILE A 1 85 ? -15.466 1.556 21.125 1.00 83.62 85 ILE A O 1
ATOM 693 N N . ARG A 1 86 ? -16.764 3.366 20.830 1.00 83.50 86 ARG A N 1
ATOM 694 C CA . ARG A 1 86 ? -15.861 4.054 19.923 1.00 83.50 86 ARG A CA 1
ATOM 695 C C . ARG A 1 86 ? -14.478 4.255 20.536 1.00 83.50 86 ARG A C 1
ATOM 697 O O . ARG A 1 86 ? -13.501 3.800 19.956 1.00 83.50 86 ARG A O 1
ATOM 704 N N . ASP A 1 87 ? -14.417 4.882 21.708 1.00 84.19 87 ASP A N 1
ATOM 705 C CA . ASP A 1 87 ? -13.147 5.210 22.363 1.00 84.19 87 ASP A CA 1
ATOM 706 C C . ASP A 1 87 ? -12.403 3.928 22.823 1.00 84.19 87 ASP A C 1
ATOM 708 O O . ASP A 1 87 ? -11.178 3.908 22.905 1.00 84.19 87 ASP A O 1
ATOM 712 N N . GLU A 1 88 ? -13.129 2.830 23.081 1.00 87.56 88 GLU A N 1
ATOM 713 C CA . GLU A 1 88 ? -12.552 1.516 23.404 1.00 87.56 88 GLU A CA 1
ATOM 714 C C . GLU A 1 88 ? -12.013 0.771 22.172 1.00 87.56 88 GLU A C 1
ATOM 716 O O . GLU A 1 88 ? -10.922 0.207 22.225 1.00 87.56 88 GLU A O 1
ATOM 721 N N . ALA A 1 89 ? -12.788 0.729 21.088 1.00 87.88 89 ALA A N 1
ATOM 722 C CA . ALA A 1 89 ? -12.504 -0.091 19.917 1.00 87.88 89 ALA A CA 1
ATOM 723 C C . ALA A 1 89 ? -11.462 0.542 18.993 1.00 87.88 89 ALA A C 1
ATOM 725 O O . ALA A 1 89 ? -10.722 -0.189 18.345 1.0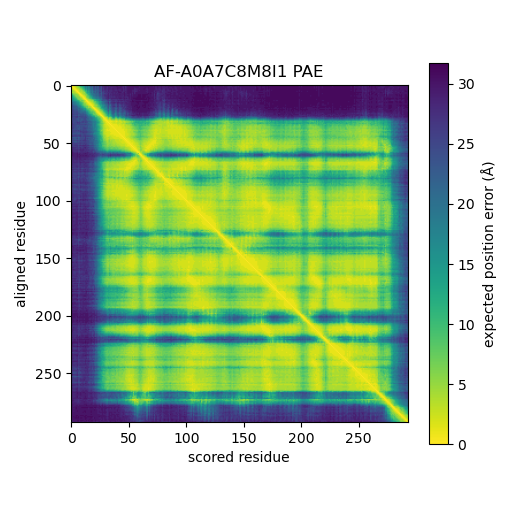0 87.88 89 ALA A O 1
ATOM 726 N N . GLU A 1 90 ? -11.378 1.874 18.926 1.00 88.38 90 GLU A N 1
ATOM 727 C CA . GLU A 1 90 ? -10.537 2.590 17.956 1.00 88.38 90 GLU A CA 1
ATOM 728 C C . GLU A 1 90 ? -9.073 2.128 17.988 1.00 88.38 90 GLU A C 1
ATOM 730 O O . GLU A 1 90 ? -8.553 1.698 16.960 1.00 88.38 90 GLU A O 1
ATOM 735 N N . ALA A 1 91 ? -8.451 2.091 19.169 1.00 86.62 91 ALA A N 1
ATOM 736 C CA . ALA A 1 91 ? -7.067 1.636 19.311 1.00 86.62 91 ALA A CA 1
ATOM 737 C C . ALA A 1 91 ? -6.882 0.162 18.906 1.00 86.62 91 ALA A C 1
ATOM 739 O O . ALA A 1 91 ? -5.883 -0.195 18.287 1.00 86.62 91 ALA A O 1
ATOM 740 N N . THR A 1 92 ? -7.848 -0.706 19.225 1.00 89.56 92 THR A N 1
ATOM 741 C CA . THR A 1 92 ? -7.798 -2.115 18.810 1.00 89.56 92 THR A CA 1
ATOM 742 C C . THR A 1 92 ? -7.908 -2.239 17.298 1.00 89.56 92 THR A C 1
ATOM 744 O O . THR A 1 92 ? -7.099 -2.928 16.693 1.00 89.56 92 THR A O 1
ATOM 747 N N . LEU A 1 93 ? -8.846 -1.536 16.666 1.00 89.81 93 LEU A N 1
ATOM 748 C CA . LEU A 1 93 ? -9.026 -1.584 15.215 1.00 89.81 93 LEU A CA 1
ATOM 749 C C . LEU A 1 93 ? -7.832 -0.995 14.456 1.00 89.81 93 LEU A C 1
ATOM 751 O O . LEU A 1 93 ? -7.525 -1.472 13.365 1.00 89.81 93 LEU A O 1
ATOM 755 N N . GLU A 1 94 ? -7.157 0.018 15.003 1.00 88.94 94 GLU A N 1
ATOM 756 C CA . GLU A 1 94 ? -5.899 0.547 14.459 1.00 88.94 94 GLU A CA 1
ATOM 757 C C . GLU A 1 94 ? -4.795 -0.518 14.494 1.00 88.94 94 GLU A C 1
ATOM 759 O O . GLU A 1 94 ? -4.212 -0.817 13.454 1.00 88.94 94 GLU A O 1
ATOM 764 N N . ILE A 1 95 ? -4.590 -1.175 15.641 1.00 88.88 95 ILE A N 1
ATOM 765 C CA . ILE A 1 95 ? -3.609 -2.264 15.783 1.00 88.88 95 ILE A CA 1
ATOM 766 C C . ILE A 1 95 ? -3.921 -3.424 14.832 1.00 88.88 95 ILE A C 1
ATOM 768 O O . ILE A 1 95 ? -3.030 -3.915 14.143 1.00 88.88 95 ILE A O 1
ATOM 772 N N . GLU A 1 96 ? -5.175 -3.871 14.769 1.00 90.56 96 GLU A N 1
ATOM 773 C CA . GLU A 1 96 ? -5.565 -4.964 13.872 1.00 90.56 96 GLU A CA 1
ATOM 774 C C . GLU A 1 96 ? -5.428 -4.569 12.399 1.00 90.56 96 GLU A C 1
ATOM 776 O O . GLU A 1 96 ? -5.047 -5.399 11.582 1.00 90.56 96 GLU A O 1
ATOM 781 N N . THR A 1 97 ? -5.650 -3.294 12.057 1.00 90.00 97 THR A N 1
ATOM 782 C CA . THR A 1 97 ? -5.393 -2.778 10.704 1.00 90.00 97 THR A CA 1
ATOM 783 C C . THR A 1 97 ? -3.905 -2.839 10.356 1.00 90.00 97 THR A C 1
ATOM 785 O O . THR A 1 97 ? -3.562 -3.275 9.263 1.00 90.00 97 THR A O 1
ATOM 788 N N . MET A 1 98 ? -3.009 -2.493 11.284 1.00 88.44 98 MET A N 1
ATOM 789 C CA . MET A 1 98 ? -1.558 -2.577 11.055 1.00 88.44 98 MET A CA 1
ATOM 790 C C . MET A 1 98 ? -1.069 -4.014 10.827 1.00 88.44 98 MET A C 1
ATOM 792 O O . MET A 1 98 ? -0.092 -4.230 10.112 1.00 88.44 98 MET A O 1
ATOM 796 N N . LYS A 1 99 ? -1.756 -5.017 11.388 1.00 90.06 99 LYS A N 1
ATOM 797 C CA . LYS A 1 99 ? -1.437 -6.436 11.154 1.00 90.06 99 LYS A CA 1
ATOM 798 C C . LYS A 1 99 ? -1.786 -6.914 9.744 1.00 90.06 99 LYS A C 1
ATOM 800 O O . LYS A 1 99 ? -1.342 -7.993 9.360 1.00 90.06 99 LYS A O 1
ATOM 805 N N . LEU A 1 100 ? -2.575 -6.152 8.981 1.00 88.69 100 LEU A N 1
ATOM 806 C CA . LEU A 1 100 ? -3.000 -6.544 7.634 1.00 88.69 100 LEU A CA 1
ATOM 807 C C . LEU A 1 100 ? -1.880 -6.445 6.592 1.00 88.69 100 LEU A C 1
ATOM 809 O O . LEU A 1 100 ? -2.038 -6.994 5.503 1.00 88.69 100 LEU A O 1
ATOM 813 N N . GLY A 1 101 ? -0.757 -5.811 6.932 1.00 88.94 101 GLY A N 1
ATOM 814 C CA . GLY A 1 101 ? 0.433 -5.751 6.092 1.00 88.94 101 GLY A CA 1
ATOM 815 C C . GLY A 1 101 ? 0.857 -4.325 5.742 1.00 88.94 101 GLY A C 1
ATOM 816 O O . GLY A 1 101 ? 0.229 -3.366 6.195 1.00 88.94 101 GLY A O 1
ATOM 817 N N . PRO A 1 102 ? 1.955 -4.192 4.980 1.00 92.12 102 PRO A N 1
ATOM 818 C CA . PRO A 1 102 ? 2.494 -2.899 4.585 1.00 92.12 102 PRO A CA 1
ATOM 819 C C . PRO A 1 102 ? 1.563 -2.144 3.632 1.00 92.12 102 PRO A C 1
ATOM 821 O O . PRO A 1 102 ? 0.732 -2.766 2.968 1.00 92.12 102 PRO A O 1
ATOM 824 N N . PRO A 1 103 ? 1.719 -0.812 3.523 1.00 92.00 103 PRO A N 1
ATOM 825 C CA . PRO A 1 103 ? 1.065 -0.043 2.479 1.00 92.00 103 PRO A CA 1
ATOM 826 C C . PRO A 1 103 ? 1.481 -0.559 1.103 1.00 92.00 103 PRO A C 1
ATOM 828 O O . PRO A 1 103 ? 2.635 -0.935 0.877 1.00 92.00 103 PRO A O 1
ATOM 831 N N . GLN A 1 104 ? 0.508 -0.559 0.203 1.00 94.12 104 GLN A N 1
ATOM 832 C CA . GLN A 1 104 ? 0.590 -1.151 -1.122 1.00 94.12 104 GLN A CA 1
ATOM 833 C C . GLN A 1 104 ? 0.168 -0.113 -2.161 1.00 94.12 104 GLN A C 1
ATOM 835 O O . GLN A 1 104 ? -0.835 0.591 -1.981 1.00 94.12 104 GLN A O 1
ATOM 840 N N . LEU A 1 105 ? 0.937 -0.031 -3.243 1.00 94.62 105 LEU A N 1
ATOM 841 C CA . LEU A 1 105 ? 0.605 0.745 -4.434 1.00 94.62 105 LEU A CA 1
ATOM 842 C C . LEU A 1 105 ? 0.910 -0.079 -5.684 1.00 94.62 105 LEU A C 1
ATOM 844 O O . LEU A 1 105 ? 1.914 -0.784 -5.721 1.00 94.62 105 LEU A O 1
ATOM 848 N N . ILE A 1 106 ? 0.052 0.000 -6.693 1.00 94.69 106 ILE A N 1
ATOM 849 C CA . ILE A 1 106 ? 0.228 -0.630 -8.006 1.00 94.69 106 ILE A CA 1
ATOM 850 C C . ILE A 1 106 ? 0.486 0.488 -9.005 1.00 94.69 106 ILE A C 1
ATOM 852 O O . ILE A 1 106 ? -0.223 1.488 -8.979 1.00 94.69 106 ILE A O 1
ATOM 856 N N . VAL A 1 107 ? 1.467 0.331 -9.884 1.00 93.62 107 VAL A N 1
ATOM 857 C CA . VAL A 1 107 ? 1.829 1.340 -10.876 1.00 93.62 107 VAL A CA 1
ATOM 858 C C . VAL A 1 107 ? 2.190 0.688 -12.208 1.00 93.62 107 VAL A C 1
ATOM 860 O O . VAL A 1 107 ? 2.829 -0.368 -12.260 1.00 93.62 107 VAL A O 1
ATOM 863 N N . ALA A 1 108 ? 1.776 1.319 -13.304 1.00 90.44 108 ALA A N 1
ATOM 864 C CA . ALA A 1 108 ? 2.244 0.956 -14.636 1.00 90.44 108 ALA A CA 1
ATOM 865 C C . ALA A 1 108 ? 3.716 1.362 -14.814 1.00 90.44 108 ALA A C 1
ATOM 867 O O . ALA A 1 108 ? 4.121 2.455 -14.420 1.00 90.44 108 ALA A O 1
ATOM 868 N N . SER A 1 109 ? 4.523 0.518 -15.460 1.00 89.50 109 SER A N 1
ATOM 869 C CA . SER A 1 109 ? 5.971 0.731 -15.597 1.00 89.50 109 SER A CA 1
ATOM 870 C C . SER A 1 109 ? 6.358 2.062 -16.241 1.00 89.50 109 SER A C 1
ATOM 872 O O . SER A 1 109 ? 7.380 2.645 -15.899 1.00 89.50 109 SER A O 1
ATOM 874 N N . GLU A 1 110 ? 5.525 2.565 -17.150 1.00 87.12 110 GLU A N 1
ATOM 875 C CA . GLU A 1 110 ? 5.717 3.842 -17.851 1.00 87.12 110 GLU A CA 1
ATOM 876 C C . GLU A 1 110 ? 5.632 5.058 -16.915 1.00 87.12 110 GLU A C 1
ATOM 878 O O . GLU A 1 110 ? 6.102 6.141 -17.260 1.00 87.12 110 GLU A O 1
ATOM 883 N N . HIS A 1 111 ? 5.068 4.863 -15.723 1.00 88.38 111 HIS A N 1
ATOM 884 C CA . HIS A 1 111 ? 4.819 5.895 -14.727 1.00 88.38 111 HIS A CA 1
ATOM 885 C C . HIS A 1 111 ? 5.520 5.604 -13.397 1.00 88.38 111 HIS A C 1
ATOM 887 O O . HIS A 1 111 ? 5.230 6.247 -12.397 1.00 88.38 111 HIS A O 1
ATOM 893 N N . PHE A 1 112 ? 6.474 4.670 -13.355 1.00 90.19 112 PHE A N 1
ATOM 894 C CA . PHE A 1 112 ? 7.200 4.349 -12.122 1.00 90.19 112 PHE A CA 1
ATOM 895 C C . PHE A 1 112 ? 7.889 5.577 -11.490 1.00 90.19 112 PHE A C 1
ATOM 897 O O . PHE A 1 112 ? 7.893 5.737 -10.269 1.00 90.19 112 PHE A O 1
ATOM 904 N N . GLN A 1 113 ? 8.343 6.510 -12.329 1.00 89.06 113 GLN A N 1
ATOM 905 C CA . GLN A 1 113 ? 8.886 7.820 -11.955 1.00 89.06 113 GLN A CA 1
ATOM 906 C C . GLN A 1 113 ? 7.962 8.686 -11.073 1.00 89.06 113 GLN A C 1
ATOM 908 O O . GLN A 1 113 ? 8.428 9.643 -10.457 1.00 89.06 113 GLN A O 1
ATOM 913 N N . THR A 1 114 ? 6.659 8.385 -10.978 1.00 85.75 114 THR A N 1
ATOM 914 C CA . THR A 1 114 ? 5.731 9.128 -10.107 1.00 85.75 114 THR A CA 1
ATOM 915 C C . THR A 1 114 ? 5.754 8.638 -8.661 1.00 85.75 114 THR A C 1
ATOM 917 O O . THR A 1 114 ? 5.377 9.386 -7.761 1.00 85.75 114 THR A O 1
ATOM 920 N N . VAL A 1 115 ? 6.200 7.403 -8.402 1.00 89.88 115 VAL A N 1
ATOM 921 C CA . VAL A 1 115 ? 6.229 6.805 -7.055 1.00 89.88 115 VAL A CA 1
ATOM 922 C C . VAL A 1 115 ? 6.992 7.670 -6.037 1.00 89.88 115 VAL A C 1
ATOM 924 O O . VAL A 1 115 ? 6.447 7.878 -4.948 1.00 89.88 115 VAL A O 1
ATOM 927 N N . PRO A 1 116 ? 8.175 8.251 -6.348 1.00 88.88 116 PRO A N 1
ATOM 928 C CA . PRO A 1 116 ? 8.851 9.180 -5.445 1.00 88.88 116 PRO A CA 1
ATOM 929 C C . PRO A 1 116 ? 7.944 10.291 -4.906 1.00 88.88 116 PRO A C 1
ATOM 931 O O . PRO A 1 116 ? 7.970 10.566 -3.709 1.00 88.88 116 PRO A O 1
ATOM 934 N N . ALA A 1 117 ? 7.102 10.904 -5.746 1.00 84.69 117 ALA A N 1
ATOM 935 C CA . ALA A 1 117 ? 6.232 12.004 -5.328 1.00 84.69 117 ALA A CA 1
ATOM 936 C C . ALA A 1 117 ? 5.231 11.573 -4.238 1.00 84.69 117 ALA A C 1
ATOM 938 O O . ALA A 1 117 ? 5.045 12.290 -3.253 1.00 84.69 117 ALA A O 1
ATOM 939 N N . PHE A 1 118 ? 4.656 10.371 -4.355 1.00 83.44 118 PHE A N 1
ATOM 940 C CA . PHE A 1 118 ? 3.767 9.811 -3.330 1.00 83.44 118 PHE A CA 1
ATOM 941 C C . PHE A 1 118 ? 4.503 9.549 -2.015 1.00 83.44 118 PHE A C 1
ATOM 943 O O . PHE A 1 118 ? 3.971 9.821 -0.938 1.00 83.44 118 PHE A O 1
ATOM 950 N N . LEU A 1 119 ? 5.746 9.070 -2.084 1.00 86.12 119 LEU A N 1
ATOM 951 C CA . LEU A 1 119 ? 6.571 8.846 -0.897 1.00 86.12 119 LEU A CA 1
ATOM 952 C C . LEU A 1 119 ? 6.956 10.155 -0.204 1.00 86.12 119 LEU A C 1
ATOM 954 O O . LEU A 1 119 ? 6.925 10.228 1.025 1.00 86.12 119 LEU A O 1
ATOM 958 N N . TYR A 1 120 ? 7.272 11.199 -0.973 1.00 83.25 120 TYR A N 1
ATOM 959 C CA . TYR A 1 120 ? 7.522 12.533 -0.429 1.00 83.25 120 TYR A CA 1
ATOM 960 C C . TYR A 1 120 ? 6.281 13.105 0.257 1.00 83.25 120 TYR A C 1
ATOM 962 O O . TYR A 1 120 ? 6.390 13.629 1.365 1.00 83.25 120 TYR A O 1
ATOM 970 N N . MET A 1 121 ? 5.101 12.950 -0.345 1.00 82.94 121 MET A N 1
ATOM 971 C CA . MET A 1 121 ? 3.835 13.359 0.266 1.00 82.94 121 MET A CA 1
ATOM 972 C C . MET A 1 121 ? 3.573 12.623 1.589 1.00 82.94 121 MET A C 1
ATOM 974 O O . MET A 1 121 ? 3.241 13.262 2.588 1.00 82.94 121 MET A O 1
ATOM 978 N N . LEU A 1 122 ? 3.771 11.299 1.634 1.00 84.50 122 LEU A N 1
ATOM 979 C CA . LEU A 1 122 ? 3.659 10.528 2.879 1.00 84.50 122 LEU A CA 1
ATOM 980 C C . LEU A 1 122 ? 4.594 11.064 3.962 1.00 84.50 122 LEU A C 1
ATOM 982 O O . LEU A 1 122 ? 4.173 11.285 5.099 1.00 84.50 122 LEU A O 1
ATOM 986 N N . ARG A 1 123 ? 5.852 11.317 3.589 1.00 80.62 123 ARG A N 1
ATOM 987 C CA . ARG A 1 123 ? 6.873 11.817 4.506 1.00 80.62 123 ARG A CA 1
ATOM 988 C C . ARG A 1 123 ? 6.510 13.187 5.078 1.00 80.62 123 ARG A C 1
ATOM 990 O O . ARG A 1 123 ? 6.535 13.351 6.293 1.00 80.62 123 ARG A O 1
ATOM 997 N N . GLN A 1 124 ? 6.108 14.131 4.228 1.00 79.94 124 GLN A N 1
ATOM 998 C CA . GLN A 1 124 ? 5.675 15.463 4.666 1.00 79.94 124 GLN A CA 1
ATOM 999 C C . GLN A 1 124 ? 4.523 15.381 5.676 1.00 79.94 124 GLN A C 1
ATOM 1001 O O . GLN A 1 124 ? 4.527 16.076 6.690 1.00 79.94 124 GLN A O 1
ATOM 1006 N N . GLN A 1 125 ? 3.558 14.492 5.430 1.00 78.94 125 GLN A N 1
ATOM 1007 C CA . GLN A 1 125 ? 2.422 14.290 6.329 1.00 78.94 125 GLN A CA 1
ATOM 1008 C C . GLN A 1 125 ? 2.827 13.649 7.660 1.00 78.94 125 GLN A C 1
ATOM 1010 O O . GLN A 1 125 ? 2.260 13.977 8.702 1.00 78.94 125 GLN A O 1
ATOM 1015 N N . GLN A 1 126 ? 3.822 12.765 7.651 1.00 76.00 126 GLN A N 1
ATOM 1016 C CA . GLN A 1 126 ? 4.359 12.175 8.872 1.00 76.00 126 GLN A CA 1
ATOM 1017 C C . GLN A 1 126 ? 5.061 13.221 9.753 1.00 76.00 126 GLN A C 1
ATOM 1019 O O . GLN A 1 126 ? 4.862 13.214 10.968 1.00 76.00 126 GLN A O 1
ATOM 1024 N N . ASP A 1 127 ? 5.854 14.117 9.156 1.00 68.38 127 ASP A N 1
ATOM 1025 C CA . ASP A 1 127 ? 6.585 15.164 9.887 1.00 68.38 127 ASP A CA 1
ATOM 1026 C C . ASP A 1 127 ? 5.636 16.186 10.524 1.00 68.38 127 ASP A C 1
ATOM 1028 O O . ASP A 1 127 ? 5.870 16.665 11.633 1.00 68.38 127 ASP A O 1
ATOM 1032 N N . GLN A 1 128 ? 4.518 16.476 9.859 1.00 70.38 128 GLN A N 1
ATOM 1033 C CA . GLN A 1 128 ? 3.481 17.360 10.391 1.00 70.38 128 GLN A CA 1
ATOM 1034 C C . GLN A 1 128 ? 2.623 16.677 11.464 1.00 70.38 128 GLN A C 1
ATOM 1036 O O . GLN A 1 128 ? 2.142 17.329 12.396 1.00 70.38 128 GLN A O 1
ATOM 1041 N N . HIS A 1 129 ? 2.405 15.364 11.345 1.00 65.31 129 HIS A N 1
ATOM 1042 C CA . HIS A 1 129 ? 1.420 14.656 12.149 1.00 65.31 129 HIS A CA 1
ATOM 1043 C C . HIS A 1 129 ? 1.905 13.277 12.605 1.00 65.31 129 HIS A C 1
ATOM 1045 O O . HIS A 1 129 ? 1.666 12.248 11.973 1.00 65.31 129 HIS A O 1
ATOM 1051 N N . VAL A 1 130 ? 2.504 13.250 13.797 1.00 61.06 130 VAL A N 1
ATOM 1052 C CA . VAL A 1 130 ? 3.129 12.049 14.373 1.00 61.06 130 VAL A CA 1
ATOM 1053 C C . VAL A 1 130 ? 2.119 10.933 14.690 1.00 61.06 130 VAL A C 1
ATOM 1055 O O . VAL A 1 130 ? 2.522 9.784 14.736 1.00 61.06 130 VAL A O 1
ATOM 1058 N N . TRP A 1 131 ? 0.815 11.201 14.853 1.00 66.56 131 TRP A N 1
ATOM 1059 C CA . TRP A 1 131 ? -0.205 10.163 15.112 1.00 66.56 131 TRP A CA 1
ATOM 1060 C C . TRP A 1 131 ? -1.601 10.580 14.630 1.00 66.56 131 TRP A C 1
ATOM 1062 O O . TRP A 1 131 ? -2.458 10.987 15.422 1.00 66.56 131 TRP A O 1
ATOM 1072 N N . GLN A 1 132 ? -1.854 10.489 13.323 1.00 73.31 132 GLN A N 1
ATOM 1073 C CA . GLN A 1 132 ? -3.202 10.717 12.797 1.00 73.31 132 GLN A CA 1
ATOM 1074 C C . GLN A 1 132 ? -4.094 9.498 13.042 1.00 73.31 132 GLN A C 1
ATOM 1076 O O . GLN A 1 132 ? -3.780 8.383 12.630 1.00 73.31 132 GLN A O 1
ATOM 1081 N N . ARG A 1 133 ? -5.246 9.722 13.684 1.00 79.50 133 ARG A N 1
ATOM 1082 C CA . ARG A 1 133 ? -6.288 8.696 13.810 1.00 79.50 133 ARG A CA 1
ATOM 1083 C C . ARG A 1 133 ? -6.840 8.357 12.431 1.00 79.50 133 ARG A C 1
ATOM 1085 O O . ARG A 1 133 ? -7.129 9.253 11.634 1.00 79.50 133 ARG A O 1
ATOM 1092 N N . LEU A 1 134 ? -7.073 7.068 12.182 1.00 83.00 134 LEU A N 1
ATOM 1093 C CA . LEU A 1 134 ? -7.645 6.600 10.909 1.00 83.00 134 LEU A CA 1
ATOM 1094 C C . LEU A 1 134 ? -9.085 7.078 10.701 1.00 83.00 134 LEU A C 1
ATOM 1096 O O . LEU A 1 134 ? -9.594 7.110 9.581 1.00 83.00 134 LEU A O 1
ATOM 1100 N N . ARG A 1 135 ? -9.768 7.443 11.786 1.00 81.25 135 ARG A N 1
ATOM 1101 C CA . ARG A 1 135 ? -11.070 8.084 11.714 1.00 81.25 135 ARG A CA 1
ATOM 1102 C C . ARG A 1 135 ? -10.925 9.505 11.167 1.00 81.25 135 ARG A C 1
ATOM 1104 O O . ARG A 1 135 ? -10.333 10.364 11.813 1.00 81.25 135 ARG A O 1
ATOM 1111 N N . LEU A 1 136 ? -11.580 9.757 10.038 1.00 81.00 136 LEU A N 1
ATOM 1112 C CA . LEU A 1 136 ? -11.771 11.110 9.522 1.00 81.00 136 LEU A CA 1
ATOM 1113 C C . LEU A 1 136 ? -12.773 11.878 10.393 1.00 81.00 136 LEU A C 1
ATOM 1115 O O . LEU A 1 136 ? -13.871 11.375 10.677 1.00 81.00 136 LEU A O 1
ATOM 1119 N N . ARG A 1 137 ? -12.377 13.075 10.823 1.00 80.31 137 ARG A N 1
ATOM 1120 C CA . ARG A 1 137 ? -13.234 14.084 11.454 1.00 80.31 137 ARG A CA 1
ATOM 1121 C C . ARG A 1 137 ? -14.061 14.795 10.388 1.00 80.31 137 ARG A C 1
ATOM 1123 O O . ARG A 1 137 ? -13.782 14.665 9.203 1.00 80.31 137 ARG A O 1
ATOM 1130 N N . ASP A 1 138 ? -15.074 15.542 10.810 1.00 79.12 138 ASP A N 1
ATOM 1131 C CA . ASP A 1 138 ? -15.877 16.327 9.867 1.00 79.12 138 ASP A CA 1
ATOM 1132 C C . ASP A 1 138 ? -15.017 17.403 9.191 1.00 79.12 138 ASP A C 1
ATOM 1134 O O . ASP A 1 138 ? -15.125 17.582 7.988 1.00 79.12 138 ASP A O 1
ATOM 1138 N N . GLU A 1 139 ? -14.077 17.998 9.933 1.00 80.56 139 GLU A N 1
ATOM 1139 C CA . GLU A 1 139 ? -13.046 18.926 9.436 1.00 80.56 139 GLU A CA 1
ATOM 1140 C C . GLU A 1 139 ? -12.182 18.320 8.321 1.00 80.56 139 GLU A C 1
ATOM 1142 O O . GLU A 1 139 ? -11.874 19.002 7.355 1.00 80.56 139 GLU A O 1
ATOM 1147 N N . ASP A 1 140 ? -11.851 17.026 8.417 1.00 76.75 140 ASP A N 1
ATOM 1148 C CA . ASP A 1 140 ? -11.056 16.318 7.403 1.00 76.75 140 ASP A CA 1
ATOM 1149 C C . ASP A 1 140 ? -11.834 16.101 6.094 1.00 76.75 140 ASP A C 1
ATOM 1151 O O . ASP A 1 140 ? -11.268 15.620 5.122 1.00 76.75 140 ASP A O 1
ATOM 1155 N N . ARG A 1 141 ? -13.149 16.344 6.090 1.00 75.69 141 ARG A N 1
ATOM 1156 C CA . ARG A 1 141 ? -14.038 16.126 4.938 1.00 75.69 141 ARG A CA 1
ATOM 1157 C C . ARG A 1 141 ? -14.531 17.427 4.327 1.00 75.69 141 ARG A C 1
ATOM 1159 O O . ARG A 1 141 ? -15.208 17.385 3.306 1.00 75.69 141 ARG A O 1
ATOM 1166 N N . VAL A 1 142 ? -14.271 18.556 4.984 1.00 75.69 142 VAL A N 1
ATOM 1167 C CA . VAL A 1 142 ? -14.628 19.865 4.447 1.00 75.69 142 VAL A CA 1
ATOM 1168 C C . VAL A 1 142 ? -13.781 20.073 3.195 1.00 75.69 142 VAL A C 1
ATOM 1170 O O . VAL A 1 142 ? -12.570 19.891 3.238 1.00 75.69 142 VAL A O 1
ATOM 1173 N N . ASP A 1 143 ? -14.440 20.388 2.084 1.00 74.69 143 ASP A N 1
ATOM 1174 C CA . ASP A 1 143 ? -13.824 20.658 0.779 1.00 74.69 143 ASP A CA 1
ATOM 1175 C C . ASP A 1 143 ? -13.109 19.477 0.093 1.00 74.69 143 ASP A C 1
ATOM 1177 O O . ASP A 1 143 ? -12.507 19.681 -0.956 1.00 74.69 143 ASP A O 1
ATOM 1181 N N . LEU A 1 144 ? -13.219 18.250 0.621 1.00 77.62 144 LEU A N 1
ATOM 1182 C CA . LEU A 1 144 ? -12.716 17.045 -0.048 1.00 77.62 144 LEU A CA 1
ATOM 1183 C C . LEU A 1 144 ? -13.849 16.283 -0.728 1.00 77.62 144 LEU A C 1
ATOM 1185 O O . LEU A 1 144 ? -14.897 16.013 -0.129 1.00 77.62 144 LEU A O 1
ATOM 1189 N N . ASP A 1 145 ? -13.620 15.881 -1.971 1.00 80.75 145 ASP A N 1
ATOM 1190 C CA . ASP A 1 145 ? -14.492 14.931 -2.641 1.00 80.75 145 ASP A CA 1
ATOM 1191 C C . ASP A 1 145 ? -14.222 13.486 -2.159 1.00 80.75 145 ASP A C 1
ATOM 1193 O O . ASP A 1 145 ? -13.406 13.209 -1.274 1.00 80.75 145 ASP A O 1
ATOM 1197 N N . ARG A 1 146 ? -14.974 12.518 -2.698 1.00 74.69 146 ARG A N 1
ATOM 1198 C CA . ARG A 1 146 ? -14.819 11.098 -2.322 1.00 74.69 146 ARG A CA 1
ATOM 1199 C C . ARG A 1 146 ? -13.424 10.558 -2.667 1.00 74.69 146 ARG A C 1
ATOM 1201 O O . ARG A 1 146 ? -12.961 9.614 -2.027 1.00 74.69 146 ARG A O 1
ATOM 1208 N N . GLU A 1 147 ? -12.814 11.140 -3.681 1.00 72.38 147 GLU A N 1
ATOM 1209 C CA . GLU A 1 147 ? -11.566 10.749 -4.314 1.00 72.38 147 GLU A CA 1
ATOM 1210 C C . GLU A 1 147 ? -10.381 11.137 -3.419 1.00 72.38 147 GLU A C 1
ATOM 1212 O O . GLU A 1 147 ? -9.621 10.276 -2.955 1.00 72.38 147 GLU A O 1
ATOM 1217 N N . ASP A 1 148 ? -10.351 12.400 -3.004 1.00 80.38 148 ASP A N 1
ATOM 1218 C CA . ASP A 1 148 ? -9.413 12.953 -2.032 1.00 80.38 148 ASP A CA 1
ATOM 1219 C C . ASP A 1 148 ? -9.527 12.277 -0.660 1.00 80.38 148 ASP A C 1
ATOM 1221 O O . ASP A 1 148 ? -8.525 12.044 0.026 1.00 80.38 148 ASP A O 1
ATOM 1225 N N . ILE A 1 149 ? -10.742 11.885 -0.257 1.00 82.81 149 ILE A N 1
ATOM 1226 C CA . ILE A 1 149 ? -10.963 11.095 0.962 1.00 82.81 149 ILE A CA 1
ATOM 1227 C C . ILE A 1 149 ? -10.231 9.748 0.884 1.00 82.81 149 ILE A C 1
ATOM 1229 O O . ILE A 1 149 ? -9.649 9.304 1.881 1.00 82.81 149 ILE A O 1
ATOM 1233 N N . GLY A 1 150 ? -10.250 9.092 -0.279 1.00 81.75 150 GLY A N 1
ATOM 1234 C CA . GLY A 1 150 ? -9.537 7.839 -0.509 1.00 81.75 150 GLY A CA 1
ATOM 1235 C C . GLY A 1 150 ? -8.024 8.019 -0.387 1.00 81.75 150 GLY A C 1
ATOM 1236 O O . GLY A 1 150 ? -7.368 7.250 0.321 1.00 81.75 150 GLY A O 1
ATOM 1237 N N . LEU A 1 151 ? -7.482 9.072 -1.000 1.00 84.69 151 LEU A N 1
ATOM 1238 C CA . LEU A 1 151 ? -6.065 9.416 -0.902 1.00 84.69 151 LEU A CA 1
ATOM 1239 C C . LEU A 1 151 ? -5.647 9.718 0.546 1.00 84.69 151 LEU A C 1
ATOM 1241 O O . LEU A 1 151 ? -4.682 9.139 1.051 1.00 84.69 151 LEU A O 1
ATOM 1245 N N . LEU A 1 152 ? -6.408 10.555 1.255 1.00 85.62 152 LEU A N 1
ATOM 1246 C CA . LEU A 1 152 ? -6.156 10.896 2.657 1.00 85.62 152 LEU A CA 1
ATOM 1247 C C . LEU A 1 152 ? -6.192 9.658 3.562 1.00 85.62 152 LEU A C 1
ATOM 1249 O O . LEU A 1 152 ? -5.343 9.492 4.443 1.00 85.62 152 LEU A O 1
ATOM 1253 N N . MET A 1 153 ? -7.162 8.765 3.350 1.00 86.75 153 MET A N 1
ATOM 1254 C CA . MET A 1 153 ? -7.234 7.508 4.090 1.00 86.75 153 MET A CA 1
ATOM 1255 C C . MET A 1 153 ? -6.013 6.626 3.838 1.00 86.75 153 MET A C 1
ATOM 1257 O O . MET A 1 153 ? -5.479 6.058 4.794 1.00 86.75 153 MET A O 1
ATOM 1261 N N . TRP A 1 154 ? -5.558 6.520 2.589 1.00 89.19 154 TRP A N 1
ATOM 1262 C CA . TRP A 1 154 ? -4.348 5.770 2.265 1.00 89.19 154 TRP A CA 1
ATOM 1263 C C . TRP A 1 154 ? -3.114 6.376 2.941 1.00 89.19 154 TRP A C 1
ATOM 1265 O O . TRP A 1 154 ? -2.363 5.642 3.578 1.00 89.19 154 TRP A O 1
ATOM 1275 N N . ILE A 1 155 ? -2.957 7.706 2.913 1.00 88.44 155 ILE A N 1
ATOM 1276 C CA . ILE A 1 155 ? -1.862 8.415 3.598 1.00 88.44 155 ILE A CA 1
ATOM 1277 C C . ILE A 1 155 ? -1.845 8.083 5.092 1.00 88.44 155 ILE A C 1
ATOM 1279 O O . ILE A 1 155 ? -0.802 7.731 5.645 1.00 88.44 155 ILE A O 1
ATOM 1283 N N . ARG A 1 156 ? -3.005 8.149 5.756 1.00 88.25 156 ARG A N 1
ATOM 1284 C CA . ARG A 1 156 ? -3.121 7.837 7.188 1.00 88.25 156 ARG A CA 1
ATOM 1285 C C . ARG A 1 156 ? -2.780 6.383 7.498 1.00 88.25 156 ARG A C 1
ATOM 1287 O O . ARG A 1 156 ? -2.074 6.123 8.470 1.00 88.25 156 ARG A O 1
ATOM 1294 N N . LEU A 1 157 ? -3.253 5.443 6.679 1.00 88.81 157 LEU A N 1
ATOM 1295 C CA . LEU A 1 157 ? -2.936 4.018 6.815 1.00 88.81 157 LEU A CA 1
ATOM 1296 C C . LEU A 1 157 ? -1.440 3.753 6.623 1.00 88.81 157 LEU A C 1
ATOM 1298 O O . LEU A 1 157 ? -0.829 3.062 7.439 1.00 88.81 157 LEU A O 1
ATOM 1302 N N . ALA A 1 158 ? -0.852 4.333 5.579 1.00 89.31 158 ALA A N 1
ATOM 1303 C CA . ALA A 1 158 ? 0.562 4.198 5.272 1.00 89.31 158 ALA A CA 1
ATOM 1304 C C . ALA A 1 158 ? 1.428 4.776 6.394 1.00 89.31 158 ALA A C 1
ATOM 1306 O O . ALA A 1 158 ? 2.317 4.084 6.881 1.00 89.31 158 ALA A O 1
ATOM 1307 N N . ASN A 1 159 ? 1.128 5.984 6.876 1.00 87.06 159 ASN A N 1
ATOM 1308 C CA . ASN A 1 159 ? 1.865 6.599 7.979 1.00 87.06 159 ASN A CA 1
ATOM 1309 C C . ASN A 1 159 ? 1.748 5.790 9.273 1.00 87.06 159 ASN A C 1
ATOM 1311 O O . ASN A 1 159 ? 2.761 5.563 9.933 1.00 87.06 159 ASN A O 1
ATOM 1315 N N . LEU A 1 160 ? 0.552 5.291 9.602 1.00 85.06 160 LEU A N 1
ATOM 1316 C CA . LEU A 1 160 ? 0.359 4.429 10.767 1.00 85.06 160 LEU A CA 1
ATOM 1317 C C . LEU A 1 160 ? 1.231 3.166 10.680 1.00 85.06 160 LEU A C 1
ATOM 1319 O O . LEU A 1 160 ? 1.903 2.805 11.647 1.00 85.06 160 LEU A O 1
ATOM 1323 N N . TYR A 1 161 ? 1.258 2.503 9.522 1.00 86.81 161 TYR A N 1
ATOM 1324 C CA . TYR A 1 161 ? 2.085 1.314 9.337 1.00 86.81 161 TYR A CA 1
ATOM 1325 C C . TYR A 1 161 ? 3.579 1.649 9.391 1.00 86.81 161 TYR A C 1
ATOM 1327 O O . TYR A 1 161 ? 4.314 1.038 10.169 1.00 86.81 161 TYR A O 1
ATOM 1335 N N . LEU A 1 162 ? 4.018 2.654 8.628 1.00 82.62 162 LEU A N 1
ATOM 1336 C CA . LEU A 1 162 ? 5.423 3.043 8.478 1.00 82.62 162 LEU A CA 1
ATOM 1337 C C . LEU A 1 162 ? 6.040 3.589 9.770 1.00 82.62 162 LEU A C 1
ATOM 1339 O O . LEU A 1 162 ? 7.261 3.626 9.908 1.00 82.62 162 LEU A O 1
ATOM 1343 N N . GLN A 1 163 ? 5.242 3.982 10.759 1.00 78.06 163 GLN A N 1
ATOM 1344 C CA . GLN A 1 163 ? 5.739 4.262 12.109 1.00 78.06 163 GLN A CA 1
ATOM 1345 C C . GLN A 1 163 ? 6.198 3.003 12.846 1.00 78.06 163 GLN A C 1
ATOM 1347 O O . GLN A 1 163 ? 7.149 3.072 13.620 1.00 78.06 163 GLN A O 1
ATOM 1352 N N . SER A 1 164 ? 5.556 1.863 12.591 1.00 78.25 164 SER A N 1
ATOM 1353 C CA . SER A 1 164 ? 5.857 0.589 13.253 1.00 78.25 164 SER A CA 1
ATOM 1354 C C . SER A 1 164 ? 6.820 -0.293 12.465 1.00 78.25 164 SER A C 1
ATOM 1356 O O . SER A 1 164 ? 7.776 -0.828 13.018 1.00 78.25 164 SER A O 1
ATOM 1358 N N . ALA A 1 165 ? 6.580 -0.428 11.166 1.00 77.31 165 ALA A N 1
ATOM 1359 C CA . ALA A 1 165 ? 7.313 -1.280 10.258 1.00 77.31 165 ALA A CA 1
ATOM 1360 C C . ALA A 1 165 ? 7.667 -0.425 9.044 1.00 77.31 165 ALA A C 1
ATOM 1362 O O . ALA A 1 165 ? 6.807 -0.061 8.247 1.00 77.31 165 ALA A O 1
ATOM 1363 N N . LYS A 1 166 ? 8.946 -0.055 8.932 1.00 84.62 166 LYS A N 1
ATOM 1364 C CA . LYS A 1 166 ? 9.510 0.759 7.845 1.00 84.62 166 LYS A CA 1
ATOM 1365 C C . LYS A 1 166 ? 9.558 -0.073 6.556 1.00 84.62 166 LYS A C 1
ATOM 1367 O O . LYS A 1 166 ? 10.626 -0.458 6.091 1.00 84.62 166 LYS A O 1
ATOM 1372 N N . ARG A 1 167 ? 8.399 -0.455 6.024 1.00 89.62 167 ARG A N 1
ATOM 1373 C CA . ARG A 1 167 ? 8.269 -1.311 4.843 1.00 89.62 167 ARG A CA 1
ATOM 1374 C C . ARG A 1 167 ? 7.097 -0.871 3.979 1.00 89.62 167 ARG A C 1
ATOM 1376 O O . ARG A 1 167 ? 6.022 -0.597 4.503 1.00 89.62 167 ARG A O 1
ATOM 1383 N N . MET A 1 168 ? 7.296 -0.880 2.667 1.00 92.44 168 MET A N 1
ATOM 1384 C CA . MET A 1 168 ? 6.266 -0.648 1.659 1.00 92.44 168 MET A CA 1
ATOM 1385 C C . MET A 1 168 ? 6.334 -1.715 0.565 1.00 92.44 168 MET A C 1
ATOM 1387 O O . MET A 1 168 ? 7.377 -2.328 0.339 1.00 92.44 168 MET A O 1
ATOM 1391 N N . GLN A 1 169 ? 5.206 -1.941 -0.100 1.00 95.06 169 GLN A N 1
ATOM 1392 C CA . GLN A 1 169 ? 5.089 -2.829 -1.244 1.00 95.06 169 GLN A CA 1
ATOM 1393 C C . GLN A 1 169 ? 4.683 -2.054 -2.503 1.00 95.06 169 GLN A C 1
ATOM 1395 O O . GLN A 1 169 ? 3.753 -1.247 -2.463 1.00 95.06 169 GLN A O 1
ATOM 1400 N N . ILE A 1 170 ? 5.365 -2.319 -3.620 1.00 96.31 170 ILE A N 1
ATOM 1401 C CA . ILE A 1 170 ? 5.121 -1.658 -4.909 1.00 96.31 170 ILE A CA 1
ATOM 1402 C C . ILE A 1 170 ? 4.876 -2.715 -5.985 1.00 96.31 170 ILE A C 1
ATOM 1404 O O . ILE A 1 170 ? 5.737 -3.540 -6.255 1.00 96.31 170 ILE A O 1
ATOM 1408 N N . GLY A 1 171 ? 3.698 -2.706 -6.595 1.00 95.88 171 GLY A N 1
ATOM 1409 C CA . GLY A 1 171 ? 3.334 -3.591 -7.690 1.00 95.88 171 GLY A CA 1
ATOM 1410 C C . GLY A 1 171 ? 3.683 -2.904 -8.994 1.00 95.88 171 GLY A C 1
ATOM 1411 O O . GLY A 1 171 ? 3.121 -1.852 -9.284 1.00 95.88 171 GLY A O 1
ATOM 1412 N N . LEU A 1 172 ? 4.612 -3.463 -9.761 1.00 94.31 172 LEU A N 1
ATOM 1413 C CA . LEU A 1 172 ? 5.029 -2.910 -11.043 1.00 94.31 172 LEU A CA 1
ATOM 1414 C C . LEU A 1 172 ? 4.462 -3.763 -12.172 1.00 94.31 172 LEU A C 1
ATOM 1416 O O . LEU A 1 172 ? 4.890 -4.901 -12.380 1.00 94.31 172 LEU A O 1
ATOM 1420 N N . PHE A 1 173 ? 3.517 -3.195 -12.915 1.00 92.00 173 PHE A N 1
ATOM 1421 C CA . PHE A 1 173 ? 3.016 -3.814 -14.133 1.00 92.00 173 PHE A CA 1
ATOM 1422 C C . PHE A 1 173 ? 3.886 -3.420 -15.325 1.00 92.00 173 PHE A C 1
ATOM 1424 O O . PHE A 1 173 ? 3.940 -2.247 -15.700 1.00 92.00 173 PHE A O 1
ATOM 1431 N N . ILE A 1 174 ? 4.543 -4.401 -15.939 1.00 88.38 174 ILE A N 1
ATOM 1432 C CA . ILE A 1 174 ? 5.351 -4.215 -17.145 1.00 88.38 174 ILE A CA 1
ATOM 1433 C C . ILE A 1 174 ? 4.506 -4.617 -18.353 1.00 88.38 174 ILE A C 1
ATOM 1435 O O . ILE A 1 174 ? 4.358 -5.798 -18.675 1.00 88.38 174 ILE A O 1
ATOM 1439 N N . SER A 1 175 ? 3.938 -3.603 -19.005 1.00 83.81 175 SER A N 1
ATOM 1440 C CA . SER A 1 175 ? 3.132 -3.724 -20.222 1.00 83.81 175 SER A CA 1
ATOM 1441 C C . SER A 1 175 ? 3.919 -4.397 -21.360 1.00 83.81 175 SER A C 1
ATOM 1443 O O . SER A 1 175 ? 5.134 -4.215 -21.467 1.00 83.81 175 SER A O 1
ATOM 1445 N N . PRO A 1 176 ? 3.249 -5.130 -22.273 1.00 80.81 176 PRO A N 1
ATOM 1446 C CA . PRO A 1 176 ? 3.919 -5.736 -23.426 1.00 80.81 176 PRO A CA 1
ATOM 1447 C C . PRO A 1 176 ? 4.464 -4.687 -24.410 1.00 80.81 176 PRO A C 1
ATOM 1449 O O . PRO A 1 176 ? 5.254 -5.018 -25.291 1.00 80.81 176 PRO A O 1
ATOM 1452 N N . TYR A 1 177 ? 4.044 -3.427 -24.272 1.00 80.44 177 TYR A N 1
ATOM 1453 C CA . TYR A 1 177 ? 4.505 -2.303 -25.085 1.00 80.44 177 TYR A CA 1
ATOM 1454 C C . TYR A 1 177 ? 5.595 -1.471 -24.398 1.00 80.44 177 TYR A C 1
ATOM 1456 O O . TYR A 1 177 ? 6.090 -0.505 -24.984 1.00 80.44 177 TYR A O 1
ATOM 1464 N N . THR A 1 178 ? 5.988 -1.829 -23.172 1.00 82.31 178 THR A N 1
ATOM 1465 C CA . THR A 1 178 ? 7.035 -1.118 -22.442 1.00 82.31 178 THR A CA 1
ATOM 1466 C C . THR A 1 178 ? 8.367 -1.257 -23.171 1.00 82.31 178 THR A C 1
ATOM 1468 O O . THR A 1 178 ? 8.846 -2.355 -23.446 1.00 82.31 178 THR A O 1
ATOM 1471 N N . SER A 1 179 ? 9.015 -0.127 -23.457 1.00 85.25 179 SER A N 1
ATOM 1472 C CA . SER A 1 179 ? 10.381 -0.135 -23.982 1.00 85.25 179 SER A CA 1
ATOM 1473 C C . SER A 1 179 ? 11.349 -0.590 -22.891 1.00 85.25 179 SER A C 1
ATOM 1475 O O . SER A 1 179 ? 11.680 0.193 -22.001 1.00 85.25 179 SER A O 1
ATOM 1477 N N . THR A 1 180 ? 11.835 -1.830 -22.987 1.00 82.56 180 THR A N 1
ATOM 1478 C CA . THR A 1 180 ? 12.823 -2.427 -22.071 1.00 82.56 180 THR A CA 1
ATOM 1479 C C . THR A 1 180 ? 13.988 -1.491 -21.786 1.00 82.56 180 THR A C 1
ATOM 1481 O O . THR A 1 180 ? 14.301 -1.202 -20.636 1.00 82.56 180 THR A O 1
ATOM 1484 N N . ARG A 1 181 ? 14.614 -0.955 -22.840 1.00 84.56 181 ARG A N 1
ATOM 1485 C CA . ARG A 1 181 ? 15.777 -0.074 -22.695 1.00 84.56 181 ARG A CA 1
ATOM 1486 C C . ARG A 1 181 ? 15.435 1.184 -21.900 1.00 84.56 181 ARG A C 1
ATOM 1488 O O . ARG A 1 181 ? 16.240 1.618 -21.084 1.00 84.56 181 ARG A O 1
ATOM 1495 N N . ARG A 1 182 ? 14.263 1.777 -22.152 1.00 84.75 182 ARG A N 1
ATOM 1496 C CA . ARG A 1 182 ? 13.812 2.965 -21.419 1.00 84.75 182 ARG A CA 1
ATOM 1497 C C . ARG A 1 182 ? 13.527 2.618 -19.962 1.00 84.75 182 ARG A C 1
ATOM 1499 O O . ARG A 1 182 ? 14.009 3.338 -19.100 1.00 84.75 182 ARG A O 1
ATOM 1506 N N . LEU A 1 183 ? 12.809 1.519 -19.718 1.00 87.38 183 LEU A N 1
ATOM 1507 C CA . LEU A 1 183 ? 12.501 1.028 -18.378 1.00 87.38 183 LEU A CA 1
ATOM 1508 C C . LEU A 1 183 ? 13.778 0.867 -17.555 1.00 87.38 183 LEU A C 1
ATOM 1510 O O . LEU A 1 183 ? 13.897 1.481 -16.508 1.00 87.38 183 LEU A O 1
ATOM 1514 N N . LEU A 1 184 ? 14.757 0.109 -18.048 1.00 87.81 184 LEU A N 1
ATOM 1515 C CA . LEU A 1 184 ? 15.998 -0.151 -17.313 1.00 87.81 184 LEU A CA 1
ATOM 1516 C C . LEU A 1 184 ? 16.815 1.124 -17.058 1.00 87.81 184 LEU A C 1
ATOM 1518 O O . LEU A 1 184 ? 17.412 1.269 -15.995 1.00 87.81 184 LEU A O 1
ATOM 1522 N N . MET A 1 185 ? 16.817 2.069 -18.008 1.00 86.00 185 MET A N 1
ATOM 1523 C CA . MET A 1 185 ? 17.504 3.354 -17.839 1.00 86.00 185 MET A CA 1
ATOM 1524 C C . MET A 1 185 ? 16.872 4.231 -16.755 1.00 86.00 185 MET A C 1
ATOM 1526 O O . MET A 1 185 ? 17.602 4.918 -16.043 1.00 86.00 185 MET A O 1
ATOM 1530 N N . THR A 1 186 ? 15.542 4.239 -16.631 1.00 88.69 186 THR A N 1
ATOM 1531 C CA . THR A 1 186 ? 14.853 5.068 -15.630 1.00 88.69 186 THR A CA 1
ATOM 1532 C C . THR A 1 186 ? 14.745 4.369 -14.281 1.00 88.69 186 THR A C 1
ATOM 1534 O O . THR A 1 186 ? 14.859 5.028 -13.255 1.00 88.69 186 THR A O 1
ATOM 1537 N N . LEU A 1 187 ? 14.632 3.039 -14.262 1.00 89.75 187 LEU A N 1
ATOM 1538 C CA . LEU A 1 187 ? 14.399 2.249 -13.053 1.00 89.75 187 LEU A CA 1
ATOM 1539 C C . LEU A 1 187 ? 15.456 2.488 -11.971 1.00 89.75 187 LEU A C 1
ATOM 1541 O O . LEU A 1 187 ? 15.094 2.669 -10.815 1.00 89.75 187 LEU A O 1
ATOM 1545 N N . ALA A 1 188 ? 16.740 2.553 -12.339 1.00 85.88 188 ALA A N 1
ATOM 1546 C CA . ALA A 1 188 ? 17.820 2.844 -11.392 1.00 85.88 188 ALA A CA 1
ATOM 1547 C C . ALA A 1 188 ? 17.682 4.249 -10.779 1.00 85.88 188 ALA A C 1
ATOM 1549 O O . ALA A 1 188 ? 17.809 4.437 -9.570 1.00 85.88 188 ALA A O 1
ATOM 1550 N N . HIS A 1 189 ? 17.383 5.246 -11.617 1.00 89.56 189 HIS A N 1
ATOM 1551 C CA . HIS A 1 189 ? 17.193 6.624 -11.171 1.00 89.56 189 HIS A CA 1
ATOM 1552 C C . HIS A 1 189 ? 15.982 6.753 -10.239 1.00 89.56 189 HIS A C 1
ATOM 1554 O O . HIS A 1 189 ? 16.079 7.369 -9.175 1.00 89.56 189 HIS A O 1
ATOM 1560 N N . ASP A 1 190 ? 14.868 6.135 -10.623 1.00 90.88 190 ASP A N 1
ATOM 1561 C CA . ASP A 1 190 ? 13.614 6.159 -9.880 1.00 90.88 190 ASP A CA 1
ATOM 1562 C C . ASP A 1 190 ? 13.743 5.396 -8.555 1.00 90.88 190 ASP A C 1
ATOM 1564 O O . ASP A 1 190 ? 13.297 5.883 -7.518 1.00 90.88 190 ASP A O 1
ATOM 1568 N N . ALA A 1 191 ? 14.417 4.242 -8.546 1.00 88.94 191 ALA A N 1
ATOM 1569 C CA . ALA A 1 191 ? 14.681 3.463 -7.339 1.00 88.94 191 ALA A CA 1
ATOM 1570 C C . ALA A 1 191 ? 15.564 4.227 -6.347 1.00 88.94 191 ALA A C 1
ATOM 1572 O O . ALA A 1 191 ? 15.223 4.335 -5.166 1.00 88.94 191 ALA A O 1
ATOM 1573 N N . ALA A 1 192 ? 16.634 4.862 -6.832 1.00 86.81 192 ALA A N 1
ATOM 1574 C CA . ALA A 1 192 ? 17.443 5.750 -6.009 1.00 86.81 192 ALA A CA 1
ATOM 1575 C C . ALA A 1 192 ? 16.601 6.914 -5.451 1.00 86.81 192 ALA A C 1
ATOM 1577 O O . ALA A 1 192 ? 16.737 7.274 -4.28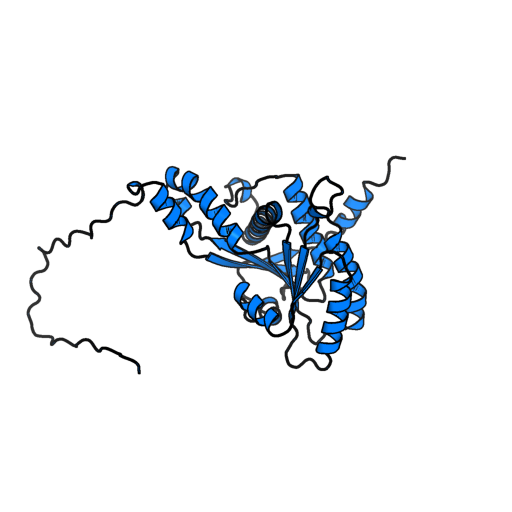1 1.00 86.81 192 ALA A O 1
ATOM 1578 N N . ALA A 1 193 ? 15.696 7.492 -6.249 1.00 86.56 193 ALA A N 1
ATOM 1579 C CA . ALA A 1 193 ? 14.784 8.543 -5.796 1.00 86.56 193 ALA A CA 1
ATOM 1580 C C . ALA A 1 193 ? 13.753 8.052 -4.763 1.00 86.56 193 ALA A C 1
ATOM 1582 O O . ALA A 1 193 ? 13.414 8.803 -3.852 1.00 86.56 193 ALA A O 1
ATOM 1583 N N . ILE A 1 194 ? 13.300 6.802 -4.854 1.00 87.94 194 ILE A N 1
ATOM 1584 C CA . ILE A 1 194 ? 12.407 6.145 -3.887 1.00 87.94 194 ILE A CA 1
ATOM 1585 C C . ILE A 1 194 ? 13.117 5.853 -2.559 1.00 87.94 194 ILE A C 1
ATOM 1587 O O . ILE A 1 194 ? 12.503 5.994 -1.504 1.00 87.94 194 ILE A O 1
ATOM 1591 N N . ALA A 1 195 ? 14.400 5.479 -2.587 1.00 81.50 195 ALA A N 1
ATOM 1592 C CA . ALA A 1 195 ? 15.191 5.220 -1.380 1.00 81.50 195 ALA A CA 1
ATOM 1593 C C . ALA A 1 195 ? 15.671 6.500 -0.669 1.00 81.50 195 ALA A C 1
ATOM 1595 O O . ALA A 1 195 ? 16.051 6.458 0.504 1.00 81.50 195 ALA A O 1
ATOM 1596 N N . ARG A 1 196 ? 15.664 7.648 -1.362 1.00 75.69 196 ARG A N 1
ATOM 1597 C CA . ARG A 1 196 ? 16.151 8.934 -0.832 1.00 75.69 196 ARG A CA 1
ATOM 1598 C C . ARG A 1 196 ? 15.390 9.484 0.381 1.00 75.69 196 ARG A C 1
ATOM 1600 O O . ARG A 1 196 ? 16.072 10.019 1.259 1.00 75.69 196 ARG A O 1
ATOM 1607 N N . PRO A 1 197 ? 14.042 9.454 0.459 1.00 70.56 197 PRO A N 1
ATOM 1608 C CA . PRO A 1 197 ? 13.306 9.983 1.598 1.00 70.56 197 PRO A CA 1
ATOM 1609 C C . PRO A 1 197 ? 13.764 9.312 2.898 1.00 70.56 197 PRO A C 1
ATOM 1611 O O . PRO A 1 197 ? 13.524 8.129 3.136 1.00 70.56 197 PRO A O 1
ATOM 1614 N N . ARG A 1 198 ? 14.436 10.083 3.756 1.00 67.94 198 ARG A N 1
ATOM 1615 C CA . ARG A 1 198 ? 14.852 9.630 5.088 1.00 67.94 198 ARG A CA 1
ATOM 1616 C C . ARG A 1 198 ? 13.644 9.621 6.006 1.00 67.94 198 ARG A C 1
ATOM 1618 O O . ARG A 1 198 ? 12.952 10.629 6.068 1.00 67.94 198 ARG A O 1
ATOM 1625 N N . TRP A 1 199 ? 13.404 8.524 6.719 1.00 65.81 199 TRP A N 1
ATOM 1626 C CA . TRP A 1 199 ? 12.301 8.397 7.674 1.00 65.81 199 TRP A CA 1
ATOM 1627 C C . TRP A 1 199 ? 12.807 8.573 9.115 1.00 65.81 199 TRP A C 1
ATOM 1629 O O . TRP A 1 199 ? 12.977 7.603 9.852 1.00 65.81 199 TRP A O 1
ATOM 1639 N N . GLY A 1 200 ? 13.018 9.824 9.523 1.00 61.22 200 GLY A N 1
ATOM 1640 C CA . GLY A 1 200 ? 13.522 10.208 10.846 1.00 61.22 200 GLY A CA 1
ATOM 1641 C C . GLY A 1 200 ? 14.722 11.155 10.767 1.00 61.22 200 GLY A C 1
ATOM 1642 O O . GLY A 1 200 ? 15.207 11.452 9.675 1.00 61.22 200 GLY A O 1
ATOM 1643 N N . ASP A 1 201 ? 15.184 11.610 11.933 1.00 59.53 201 ASP A N 1
ATOM 1644 C CA . ASP A 1 201 ? 16.255 12.614 12.062 1.00 59.53 201 ASP A CA 1
ATOM 1645 C C . ASP A 1 201 ? 17.654 11.993 12.238 1.00 59.53 201 ASP A C 1
ATOM 1647 O O . ASP A 1 201 ? 18.667 12.671 12.066 1.00 59.53 201 ASP A O 1
ATOM 1651 N N . ASP A 1 202 ? 17.727 10.694 12.543 1.00 53.56 202 ASP A N 1
ATOM 1652 C CA . ASP A 1 202 ? 18.985 10.006 12.830 1.00 53.56 202 ASP A CA 1
ATOM 1653 C C . ASP A 1 202 ? 19.646 9.421 11.574 1.00 53.56 202 ASP A C 1
ATOM 1655 O O . ASP A 1 202 ? 19.007 8.821 10.712 1.00 53.56 202 ASP A O 1
ATOM 1659 N N . LEU A 1 203 ? 20.979 9.512 11.525 1.00 55.31 203 LEU A N 1
ATOM 1660 C CA . LEU A 1 203 ? 21.865 8.925 10.503 1.00 55.31 203 LEU A CA 1
ATOM 1661 C C . LEU A 1 203 ? 21.943 7.384 10.561 1.00 55.31 203 LEU A C 1
ATOM 1663 O O . LEU A 1 203 ? 22.864 6.789 10.001 1.00 55.31 203 LEU A O 1
ATOM 1667 N N . SER A 1 204 ? 21.036 6.729 11.287 1.00 59.38 204 SER A N 1
ATOM 1668 C CA . SER A 1 204 ? 21.074 5.286 11.493 1.00 59.38 204 SER A CA 1
ATOM 1669 C C . SER A 1 204 ? 20.323 4.547 10.384 1.00 59.38 204 SER A C 1
ATOM 1671 O O . SER A 1 204 ? 19.214 4.904 9.992 1.00 59.38 204 SER A O 1
ATOM 1673 N N . ASP A 1 205 ? 20.925 3.464 9.889 1.00 57.84 205 ASP A N 1
ATOM 1674 C CA . ASP A 1 205 ? 20.368 2.644 8.806 1.00 57.84 205 ASP A CA 1
ATOM 1675 C C . ASP A 1 205 ? 18.979 2.055 9.123 1.00 57.84 205 ASP A C 1
ATOM 1677 O O . ASP A 1 205 ? 18.228 1.710 8.212 1.00 57.84 205 ASP A O 1
ATOM 1681 N N . CYS A 1 206 ? 18.603 1.971 10.403 1.00 55.72 206 CYS A N 1
ATOM 1682 C CA . CYS A 1 206 ? 17.295 1.482 10.841 1.00 55.72 206 CYS A CA 1
ATOM 1683 C C . CYS A 1 206 ? 16.138 2.461 10.572 1.00 55.72 206 CYS A C 1
ATOM 1685 O O . CYS A 1 206 ? 14.974 2.082 10.714 1.00 55.72 206 CYS A O 1
ATOM 1687 N N . CYS A 1 207 ? 16.439 3.691 10.152 1.00 64.62 207 CYS A N 1
ATOM 1688 C CA . CYS A 1 207 ? 15.452 4.698 9.783 1.00 64.62 207 CYS A CA 1
ATOM 1689 C C . CYS A 1 207 ? 15.051 4.649 8.302 1.00 64.62 207 CYS A C 1
ATOM 1691 O O . CYS A 1 207 ? 14.222 5.452 7.891 1.00 64.62 207 CYS A O 1
ATOM 1693 N N . HIS A 1 208 ? 15.590 3.740 7.484 1.00 73.12 208 HIS A N 1
ATOM 1694 C CA . HIS A 1 208 ? 15.226 3.665 6.066 1.00 73.12 208 HIS A CA 1
ATOM 1695 C C . HIS A 1 208 ? 14.082 2.672 5.813 1.00 73.12 208 HIS A C 1
ATOM 1697 O O . HIS A 1 208 ? 14.127 1.545 6.314 1.00 73.12 208 HIS A O 1
ATOM 1703 N N . PRO A 1 209 ? 13.050 3.054 5.037 1.00 81.50 209 PRO A N 1
ATOM 1704 C CA . PRO A 1 209 ? 12.047 2.106 4.584 1.00 81.50 209 PRO A CA 1
ATOM 1705 C C . PRO A 1 209 ? 12.660 1.070 3.639 1.00 81.50 209 PRO A C 1
ATOM 1707 O O . PRO A 1 209 ? 13.487 1.386 2.789 1.00 81.50 209 PRO A O 1
ATOM 1710 N N . SER A 1 210 ? 12.220 -0.173 3.799 1.00 89.81 210 SER A N 1
ATOM 1711 C CA . SER A 1 210 ? 12.436 -1.251 2.838 1.00 89.81 210 SER A CA 1
ATOM 1712 C C . SER A 1 210 ? 11.290 -1.296 1.826 1.00 89.81 210 SER A C 1
ATOM 1714 O O . SER A 1 210 ? 10.128 -1.070 2.175 1.00 89.81 210 SER A O 1
ATOM 1716 N N . PHE A 1 211 ? 11.606 -1.603 0.576 1.00 92.88 211 PHE A N 1
ATOM 1717 C CA . PHE A 1 211 ? 10.673 -1.636 -0.541 1.00 92.88 211 PHE A CA 1
ATOM 1718 C C . PHE A 1 211 ? 10.680 -3.026 -1.164 1.00 92.88 211 PHE A C 1
ATOM 1720 O O . PHE A 1 211 ? 11.678 -3.470 -1.720 1.00 92.88 211 PHE A O 1
ATOM 1727 N N . GLU A 1 212 ? 9.553 -3.723 -1.078 1.00 95.06 212 GLU A N 1
ATOM 1728 C CA . GLU A 1 212 ? 9.363 -4.985 -1.787 1.00 95.06 212 GLU A CA 1
ATOM 1729 C C . GLU A 1 212 ? 8.610 -4.703 -3.090 1.00 95.06 212 GLU A C 1
ATOM 1731 O O . GLU A 1 212 ? 7.448 -4.290 -3.064 1.00 95.06 212 GLU A O 1
ATOM 1736 N N . VAL A 1 213 ? 9.273 -4.907 -4.226 1.00 95.25 213 VAL A N 1
ATOM 1737 C CA . VAL A 1 213 ? 8.702 -4.660 -5.552 1.00 95.25 213 VAL A CA 1
ATOM 1738 C C . VAL A 1 213 ? 8.209 -5.975 -6.142 1.00 95.25 213 VAL A C 1
ATOM 1740 O O . VAL A 1 213 ? 8.972 -6.923 -6.296 1.00 95.25 213 VAL A O 1
ATOM 1743 N N . VAL A 1 214 ? 6.920 -6.050 -6.453 1.00 95.06 214 VAL A N 1
ATOM 1744 C CA . VAL A 1 214 ? 6.273 -7.227 -7.036 1.00 95.06 214 VAL A CA 1
ATOM 1745 C C . VAL A 1 214 ? 6.118 -6.991 -8.529 1.00 95.06 214 VAL A C 1
ATOM 1747 O O . VAL A 1 214 ? 5.439 -6.049 -8.933 1.00 95.06 214 VAL A O 1
ATOM 1750 N N . PHE A 1 215 ? 6.736 -7.832 -9.352 1.00 92.31 215 PHE A N 1
ATOM 1751 C CA . PHE A 1 215 ? 6.634 -7.714 -10.802 1.00 92.31 215 PHE A CA 1
ATOM 1752 C C . PHE A 1 215 ? 5.480 -8.534 -11.368 1.00 92.31 215 PHE A C 1
ATOM 1754 O O . PHE A 1 215 ? 5.311 -9.707 -11.034 1.00 92.31 215 PHE A O 1
ATOM 1761 N N . GLU A 1 216 ? 4.747 -7.929 -12.300 1.00 89.06 216 GLU A N 1
ATOM 1762 C CA . GLU A 1 216 ? 3.809 -8.627 -13.173 1.00 89.06 216 GLU A CA 1
ATOM 1763 C C . GLU A 1 216 ? 4.079 -8.272 -14.634 1.00 89.06 216 GLU A C 1
ATOM 1765 O O . GLU A 1 216 ? 4.235 -7.106 -14.996 1.00 89.06 216 GLU A O 1
ATOM 1770 N N . THR A 1 217 ? 4.086 -9.297 -15.482 1.00 84.44 217 THR A N 1
ATOM 1771 C CA . THR A 1 217 ? 4.165 -9.182 -16.938 1.00 84.44 217 THR A CA 1
ATOM 1772 C C . THR A 1 217 ? 3.090 -10.075 -17.569 1.00 84.44 217 THR A C 1
ATOM 1774 O O . THR A 1 217 ? 2.746 -11.109 -16.984 1.00 84.44 217 THR A O 1
ATOM 1777 N N . PRO A 1 218 ? 2.532 -9.726 -18.742 1.00 79.56 218 PRO A N 1
ATOM 1778 C CA . PRO A 1 218 ? 1.627 -10.618 -19.457 1.00 79.56 218 PRO A CA 1
ATOM 1779 C C . PRO A 1 218 ? 2.305 -11.950 -19.803 1.00 79.56 218 PRO A C 1
ATOM 1781 O O . PRO A 1 218 ? 3.423 -11.970 -20.311 1.00 79.56 218 PRO A O 1
ATOM 1784 N N . ALA A 1 219 ? 1.584 -13.063 -19.640 1.00 65.69 219 ALA A N 1
ATOM 1785 C CA . ALA A 1 219 ? 2.096 -14.429 -19.833 1.00 65.69 219 ALA A CA 1
ATOM 1786 C C . ALA A 1 219 ? 2.645 -14.759 -21.244 1.00 65.69 219 ALA A C 1
ATOM 1788 O O . ALA A 1 219 ? 3.238 -15.816 -21.435 1.00 65.69 219 ALA A O 1
ATOM 1789 N N . PHE A 1 220 ? 2.445 -13.883 -22.235 1.00 57.38 220 PHE A N 1
ATOM 1790 C CA . PHE A 1 220 ? 2.844 -14.090 -23.634 1.00 57.38 220 PHE A CA 1
ATOM 1791 C C . PHE A 1 220 ? 3.864 -13.060 -24.148 1.00 57.38 220 PHE A C 1
ATOM 1793 O O . PHE A 1 220 ? 4.116 -12.996 -25.353 1.00 57.38 220 PHE A O 1
ATOM 1800 N N . ALA A 1 221 ? 4.442 -12.236 -23.272 1.00 61.25 221 ALA A N 1
ATOM 1801 C CA . ALA A 1 221 ? 5.468 -11.277 -23.663 1.00 61.25 221 ALA A CA 1
ATOM 1802 C C . ALA A 1 221 ? 6.805 -12.006 -23.919 1.00 61.25 221 ALA A C 1
ATOM 1804 O O . ALA A 1 221 ? 7.536 -12.359 -23.001 1.00 61.25 221 ALA A O 1
ATOM 1805 N N . PHE A 1 222 ? 7.127 -12.277 -25.187 1.00 46.97 222 PHE A N 1
ATOM 1806 C CA . PHE A 1 222 ? 8.410 -12.877 -25.576 1.00 46.97 222 PHE A CA 1
ATOM 1807 C C . PHE A 1 222 ? 9.582 -12.003 -25.086 1.00 46.97 222 PHE A C 1
ATOM 1809 O O . PHE A 1 222 ? 9.582 -10.796 -25.321 1.00 46.97 222 PHE A O 1
ATOM 1816 N N . GLY A 1 223 ? 10.573 -12.603 -24.416 1.00 59.53 223 GLY A N 1
ATOM 1817 C CA . GLY A 1 223 ? 11.711 -11.882 -23.822 1.00 59.53 223 GLY A CA 1
ATOM 1818 C C . GLY A 1 223 ? 11.431 -11.252 -22.451 1.00 59.53 223 GLY A C 1
ATOM 1819 O O . GLY A 1 223 ? 12.305 -10.584 -21.911 1.00 59.53 223 GLY A O 1
ATOM 1820 N N . SER A 1 224 ? 10.249 -11.463 -21.860 1.00 69.06 224 SER A N 1
ATOM 1821 C CA . SER A 1 224 ? 9.891 -10.859 -20.571 1.00 69.06 224 SER A CA 1
ATOM 1822 C C . SER A 1 224 ? 10.754 -11.331 -19.404 1.00 69.06 224 SER A C 1
ATOM 1824 O O . SER A 1 224 ? 10.984 -10.545 -18.496 1.00 69.06 224 SER A O 1
ATOM 1826 N N . GLU A 1 225 ? 11.240 -12.578 -19.399 1.00 78.25 225 GLU A N 1
ATOM 1827 C CA . GLU A 1 225 ? 12.061 -13.082 -18.286 1.00 78.25 225 GLU A CA 1
ATOM 1828 C C . GLU A 1 225 ? 13.426 -12.393 -18.203 1.00 78.25 225 GLU A C 1
ATOM 1830 O O . GLU A 1 225 ? 13.783 -11.930 -17.127 1.00 78.25 225 GLU A O 1
ATOM 1835 N N . GLU A 1 226 ? 14.135 -12.216 -19.322 1.00 81.94 226 GLU A N 1
ATOM 1836 C CA . GLU A 1 226 ? 15.420 -11.492 -19.340 1.00 81.94 226 GLU A CA 1
ATOM 1837 C C . GLU A 1 226 ? 15.246 -10.037 -18.879 1.00 81.94 226 GLU A C 1
ATOM 1839 O O . GLU A 1 226 ? 16.030 -9.522 -18.084 1.00 81.94 226 GLU A O 1
ATOM 1844 N N . VAL A 1 227 ? 14.163 -9.383 -19.309 1.00 81.69 227 VAL A N 1
ATOM 1845 C CA . VAL A 1 227 ? 13.833 -8.017 -18.877 1.00 81.69 227 VAL A CA 1
ATOM 1846 C C . VAL A 1 227 ? 13.536 -7.956 -17.382 1.00 81.69 227 VAL A C 1
ATOM 1848 O O . VAL A 1 227 ? 13.960 -7.016 -16.712 1.00 81.69 227 VAL A O 1
ATOM 1851 N N . LEU A 1 228 ? 12.805 -8.939 -16.853 1.00 85.69 228 LEU A N 1
ATOM 1852 C CA . LEU A 1 228 ? 12.511 -9.040 -15.426 1.00 85.69 228 LEU A CA 1
ATOM 1853 C C . LEU A 1 228 ? 13.770 -9.330 -14.606 1.00 85.69 228 LEU A C 1
ATOM 1855 O O . LEU A 1 228 ? 13.897 -8.788 -13.511 1.00 85.69 228 LEU A O 1
ATOM 1859 N N . ASP A 1 229 ? 14.686 -10.150 -15.118 1.00 88.81 229 ASP A N 1
ATOM 1860 C CA . ASP A 1 229 ? 15.976 -10.442 -14.492 1.00 88.81 229 ASP A CA 1
ATOM 1861 C C . ASP A 1 229 ? 16.850 -9.186 -14.421 1.00 88.81 229 ASP A C 1
ATOM 1863 O O . ASP A 1 229 ? 17.357 -8.848 -13.350 1.00 88.81 229 ASP A O 1
ATOM 1867 N N . GLU A 1 230 ? 16.980 -8.449 -15.527 1.00 89.88 230 GLU A N 1
ATOM 1868 C CA . GLU A 1 230 ? 17.743 -7.197 -15.561 1.00 89.88 230 GLU A CA 1
ATOM 1869 C C . GLU A 1 230 ? 17.104 -6.116 -14.680 1.00 89.88 230 GLU A C 1
ATOM 1871 O O . GLU A 1 230 ? 17.800 -5.442 -13.919 1.00 89.88 230 GLU A O 1
ATOM 1876 N N . ALA A 1 231 ? 15.777 -5.968 -14.725 1.00 88.94 231 ALA A N 1
ATOM 1877 C CA . ALA A 1 231 ? 15.062 -5.018 -13.877 1.00 88.94 231 ALA A CA 1
ATOM 1878 C C . ALA A 1 231 ? 15.192 -5.377 -12.390 1.00 88.94 231 ALA A C 1
ATOM 1880 O O . ALA A 1 231 ? 15.367 -4.487 -11.555 1.00 88.94 231 ALA A O 1
ATOM 1881 N N . ALA A 1 232 ? 15.145 -6.671 -12.056 1.00 92.44 232 ALA A N 1
ATOM 1882 C CA . ALA A 1 232 ? 15.352 -7.141 -10.695 1.00 92.44 232 ALA A CA 1
ATOM 1883 C C . ALA A 1 232 ? 16.776 -6.844 -10.226 1.00 92.44 232 ALA A C 1
ATOM 1885 O O . ALA A 1 232 ? 16.945 -6.274 -9.155 1.00 92.44 232 ALA A O 1
ATOM 1886 N N . TYR A 1 233 ? 17.781 -7.131 -11.057 1.00 93.69 233 TYR A N 1
ATOM 1887 C CA . TYR A 1 233 ? 19.179 -6.829 -10.759 1.00 93.69 233 TYR A CA 1
ATOM 1888 C C . TYR A 1 233 ? 19.409 -5.335 -10.489 1.00 93.69 233 TYR A C 1
ATOM 1890 O O . TYR A 1 233 ? 20.110 -4.979 -9.542 1.00 93.69 233 TYR A O 1
ATOM 1898 N N . VAL A 1 234 ? 18.793 -4.453 -11.285 1.00 91.31 234 VAL A N 1
ATOM 1899 C CA . VAL A 1 234 ? 18.868 -2.998 -11.078 1.00 91.31 234 VAL A CA 1
ATOM 1900 C C . VAL A 1 234 ? 18.255 -2.592 -9.737 1.00 91.31 234 VAL A C 1
ATOM 1902 O O . VAL A 1 234 ? 18.880 -1.838 -8.996 1.00 91.31 234 VAL A O 1
ATOM 1905 N N . LEU A 1 235 ? 17.060 -3.092 -9.406 1.00 91.50 235 LEU A N 1
ATOM 1906 C CA . LEU A 1 235 ? 16.395 -2.753 -8.145 1.00 91.50 235 LEU A CA 1
ATOM 1907 C C . LEU A 1 235 ? 17.119 -3.329 -6.931 1.00 91.50 235 LEU A C 1
ATOM 1909 O O . LEU A 1 235 ? 17.333 -2.613 -5.966 1.00 91.50 235 LEU A O 1
ATOM 1913 N N . GLU A 1 236 ? 17.514 -4.598 -6.964 1.00 92.81 236 GLU A N 1
ATOM 1914 C CA . GLU A 1 236 ? 18.203 -5.259 -5.847 1.00 92.81 236 GLU A CA 1
ATOM 1915 C C . GLU A 1 236 ? 19.622 -4.715 -5.624 1.00 92.81 236 GLU A C 1
ATOM 1917 O O . GLU A 1 236 ? 20.165 -4.837 -4.525 1.00 92.81 236 GLU A O 1
ATOM 1922 N N . GLY A 1 237 ? 20.214 -4.076 -6.640 1.00 87.88 237 GLY A N 1
ATOM 1923 C CA . GLY A 1 237 ? 21.438 -3.291 -6.498 1.00 87.88 237 GLY A CA 1
ATOM 1924 C C . GLY A 1 237 ? 21.262 -2.026 -5.647 1.00 87.88 237 GLY A C 1
ATOM 1925 O O . GLY A 1 237 ? 22.241 -1.532 -5.084 1.00 87.88 237 GLY A O 1
ATOM 1926 N N . GLU A 1 238 ? 20.033 -1.522 -5.507 1.00 88.69 238 GLU A N 1
ATOM 1927 C CA . GLU A 1 238 ? 19.709 -0.362 -4.679 1.00 88.69 238 GLU A CA 1
ATOM 1928 C C . GLU A 1 238 ? 19.399 -0.769 -3.231 1.00 88.69 238 GLU A C 1
ATOM 1930 O O . GLU A 1 238 ? 18.638 -1.696 -2.935 1.00 88.69 238 GLU A O 1
ATOM 1935 N N . LYS A 1 239 ? 19.979 -0.036 -2.274 1.00 85.69 239 LYS A N 1
ATOM 1936 C CA . LYS A 1 239 ? 19.820 -0.344 -0.848 1.00 85.69 239 LYS A CA 1
ATOM 1937 C C . LYS A 1 239 ? 18.353 -0.225 -0.430 1.00 85.69 239 LYS A C 1
ATOM 1939 O O . LYS A 1 239 ? 17.729 0.818 -0.597 1.00 85.69 239 LYS A O 1
ATOM 1944 N N . GLY A 1 240 ? 17.850 -1.270 0.224 1.00 87.12 240 GLY A N 1
ATOM 1945 C CA . GLY A 1 240 ? 16.501 -1.300 0.789 1.00 87.12 240 GLY A CA 1
ATOM 1946 C C . GLY A 1 240 ? 15.454 -1.921 -0.130 1.00 87.12 240 GLY A C 1
ATOM 1947 O O . GLY A 1 240 ? 14.315 -2.054 0.305 1.00 87.12 240 GLY A O 1
ATOM 1948 N N . PHE A 1 241 ? 15.817 -2.348 -1.339 1.00 92.94 241 PHE A N 1
ATOM 1949 C CA . PHE A 1 241 ? 14.903 -3.017 -2.259 1.00 92.94 241 PHE A CA 1
ATOM 1950 C C . PHE A 1 241 ? 15.014 -4.541 -2.204 1.00 92.94 241 PHE A C 1
ATOM 1952 O O . PHE A 1 241 ? 16.089 -5.104 -2.006 1.00 92.94 241 PHE A O 1
ATOM 1959 N N . SER A 1 242 ? 13.887 -5.214 -2.417 1.00 94.75 242 SER A N 1
ATOM 1960 C CA . SER A 1 242 ? 13.827 -6.640 -2.740 1.00 94.75 242 SER A CA 1
ATOM 1961 C C . SER A 1 242 ? 12.773 -6.881 -3.812 1.00 94.75 242 SER A C 1
ATOM 1963 O O . SER A 1 242 ? 11.731 -6.221 -3.796 1.00 94.75 242 SER A O 1
ATOM 1965 N N . VAL A 1 243 ? 12.990 -7.845 -4.704 1.00 94.19 243 VAL A N 1
ATOM 1966 C CA . VAL A 1 243 ? 12.063 -8.104 -5.812 1.00 94.19 243 VAL A CA 1
ATOM 1967 C C . VAL A 1 243 ? 11.369 -9.454 -5.649 1.00 94.19 243 VAL A C 1
ATOM 1969 O O . VAL A 1 243 ? 11.976 -10.459 -5.292 1.00 94.19 243 VAL A O 1
ATOM 1972 N N . VAL A 1 244 ? 10.061 -9.478 -5.902 1.00 91.81 244 VAL A N 1
ATOM 1973 C CA . VAL A 1 244 ? 9.219 -10.679 -5.882 1.00 91.81 244 VAL A CA 1
ATOM 1974 C C . VAL A 1 244 ? 8.708 -10.944 -7.290 1.00 91.81 244 VAL A C 1
ATOM 1976 O O . VAL A 1 244 ? 8.157 -10.059 -7.946 1.00 91.81 244 VAL A O 1
ATOM 1979 N N . ARG A 1 245 ? 8.870 -12.186 -7.747 1.00 86.25 245 ARG A N 1
ATOM 1980 C CA . ARG A 1 245 ? 8.585 -12.605 -9.123 1.00 86.25 245 ARG A CA 1
ATOM 1981 C C . ARG A 1 245 ? 8.013 -14.019 -9.184 1.00 86.25 245 ARG A C 1
ATOM 1983 O O . ARG A 1 245 ? 8.045 -14.760 -8.203 1.00 86.25 245 ARG A O 1
ATOM 1990 N N . GLY A 1 246 ? 7.489 -14.394 -10.348 1.00 80.62 246 GLY A N 1
ATOM 1991 C CA . GLY A 1 246 ? 6.991 -15.745 -10.610 1.00 80.62 246 GLY A CA 1
ATOM 1992 C C . GLY A 1 246 ? 5.830 -16.150 -9.695 1.00 80.62 246 GLY A C 1
ATOM 1993 O O . GLY A 1 246 ? 4.868 -15.405 -9.517 1.00 80.62 246 GLY A O 1
ATOM 1994 N N . ILE A 1 247 ? 5.912 -17.348 -9.109 1.00 81.69 247 ILE A N 1
ATOM 1995 C CA . ILE A 1 247 ? 4.836 -17.930 -8.285 1.00 81.69 247 ILE A CA 1
ATOM 1996 C C . ILE A 1 247 ? 4.544 -17.077 -7.041 1.00 81.69 247 ILE A C 1
ATOM 1998 O O . ILE A 1 247 ? 3.381 -16.923 -6.658 1.00 81.69 247 ILE A O 1
ATOM 2002 N N . ASP A 1 248 ? 5.573 -16.479 -6.440 1.00 86.12 248 ASP A N 1
ATOM 2003 C CA . ASP A 1 248 ? 5.408 -15.647 -5.247 1.00 86.12 248 ASP A CA 1
ATOM 2004 C C . ASP A 1 248 ? 4.681 -14.339 -5.570 1.00 86.12 248 ASP A C 1
ATOM 2006 O O . ASP A 1 248 ? 3.858 -13.879 -4.776 1.00 86.12 248 ASP A O 1
ATOM 2010 N N . ALA A 1 249 ? 4.890 -13.782 -6.768 1.00 85.69 249 ALA A N 1
ATOM 2011 C CA . ALA A 1 249 ? 4.138 -12.617 -7.229 1.00 85.69 249 ALA A CA 1
ATOM 2012 C C . ALA A 1 249 ? 2.639 -12.936 -7.352 1.00 85.69 249 ALA A C 1
ATOM 2014 O O . ALA A 1 249 ? 1.807 -12.177 -6.859 1.00 85.69 249 ALA A O 1
ATOM 2015 N N . ALA A 1 250 ? 2.278 -14.111 -7.881 1.00 82.62 250 ALA A N 1
ATOM 2016 C CA . ALA A 1 250 ? 0.880 -14.545 -7.958 1.00 82.62 250 ALA A CA 1
ATOM 2017 C C . ALA A 1 250 ? 0.219 -14.708 -6.575 1.00 82.62 250 ALA A C 1
ATOM 2019 O O . ALA A 1 250 ? -0.976 -14.447 -6.413 1.00 82.62 250 ALA A O 1
ATOM 2020 N N . ALA A 1 251 ? 0.978 -15.120 -5.553 1.00 86.31 251 ALA A N 1
ATOM 2021 C CA . ALA A 1 251 ? 0.477 -15.145 -4.181 1.00 86.31 251 ALA A CA 1
ATOM 2022 C C . ALA A 1 251 ? 0.208 -13.727 -3.647 1.00 86.31 251 ALA A C 1
ATOM 2024 O O . ALA A 1 251 ? -0.823 -13.516 -3.006 1.00 86.31 251 ALA A O 1
ATOM 2025 N N . ARG A 1 252 ? 1.076 -12.754 -3.970 1.00 89.31 252 ARG A N 1
ATOM 2026 C CA . ARG A 1 252 ? 0.896 -11.343 -3.589 1.00 89.31 252 ARG A CA 1
ATOM 2027 C C . ARG A 1 252 ? -0.351 -10.718 -4.209 1.00 89.31 252 ARG A C 1
ATOM 2029 O O . ARG A 1 252 ? -1.070 -10.033 -3.494 1.00 89.31 252 ARG A O 1
ATOM 2036 N N . LEU A 1 253 ? -0.664 -10.999 -5.475 1.00 88.06 253 LEU A N 1
ATOM 2037 C CA . LEU A 1 253 ? -1.862 -10.457 -6.141 1.00 88.06 253 LEU A CA 1
ATOM 2038 C C . LEU A 1 253 ? -3.151 -10.741 -5.350 1.00 88.06 253 LEU A C 1
ATOM 2040 O O . LEU A 1 253 ? -3.957 -9.840 -5.106 1.00 88.06 253 LEU A O 1
ATOM 2044 N N . ARG A 1 254 ? -3.294 -11.971 -4.834 1.00 85.06 254 ARG A N 1
ATOM 2045 C CA . ARG A 1 254 ? -4.437 -12.351 -3.987 1.00 85.06 254 ARG A CA 1
ATOM 2046 C C . ARG A 1 254 ? -4.492 -11.566 -2.679 1.00 85.06 254 ARG A C 1
ATOM 2048 O O . ARG A 1 254 ? -5.577 -11.165 -2.266 1.00 85.06 254 ARG A O 1
ATOM 2055 N N . ASP A 1 255 ? -3.346 -11.320 -2.044 1.00 86.19 255 ASP A N 1
ATOM 2056 C CA . ASP A 1 255 ? -3.274 -10.525 -0.809 1.00 86.19 255 ASP A CA 1
ATOM 2057 C C . ASP A 1 255 ? -3.704 -9.065 -1.028 1.00 86.19 255 ASP A C 1
ATOM 2059 O O . ASP A 1 255 ? -4.147 -8.403 -0.083 1.00 86.19 255 ASP A O 1
ATOM 2063 N N . TRP A 1 256 ? -3.569 -8.570 -2.261 1.00 89.94 256 TRP A N 1
ATOM 2064 C CA . TRP A 1 256 ? -3.900 -7.203 -2.675 1.00 89.94 256 TRP A CA 1
ATOM 2065 C C . TRP A 1 256 ? -5.340 -7.099 -3.200 1.00 89.94 256 TRP A C 1
ATOM 2067 O O . TRP A 1 256 ? -5.815 -6.007 -3.516 1.00 89.94 256 TRP A O 1
ATOM 2077 N N . GLY A 1 257 ? -6.050 -8.231 -3.273 1.00 87.56 257 GLY A N 1
ATOM 2078 C CA . GLY A 1 257 ? -7.423 -8.303 -3.760 1.00 87.56 257 GLY A CA 1
ATOM 2079 C C . GLY A 1 257 ? -7.553 -8.006 -5.253 1.00 87.56 257 GLY A C 1
ATOM 2080 O O . GLY A 1 257 ? -8.573 -7.455 -5.653 1.00 87.56 257 GLY A O 1
ATOM 2081 N N . VAL A 1 258 ? -6.535 -8.333 -6.056 1.00 89.88 258 VAL A N 1
ATOM 2082 C CA . VAL A 1 258 ? -6.541 -8.142 -7.515 1.00 89.88 258 VAL A CA 1
ATOM 2083 C C . VAL A 1 258 ? -6.257 -9.457 -8.241 1.00 89.88 258 VAL A C 1
ATOM 2085 O O . VAL A 1 258 ? -5.521 -10.308 -7.742 1.00 89.88 258 VAL A O 1
ATOM 2088 N N . GLU A 1 259 ? -6.839 -9.632 -9.429 1.00 87.75 259 GLU A N 1
ATOM 2089 C CA . GLU A 1 259 ? -6.543 -10.780 -10.303 1.00 87.75 259 GLU A CA 1
ATOM 2090 C C . GLU A 1 259 ? -5.204 -10.610 -11.038 1.00 87.75 259 GLU A C 1
ATOM 2092 O O . GLU A 1 259 ? -4.503 -11.587 -11.291 1.00 87.75 259 GLU A O 1
ATOM 2097 N N . GLY A 1 260 ? -4.846 -9.359 -11.325 1.00 89.62 260 GLY A N 1
ATOM 2098 C CA . GLY A 1 260 ? -3.584 -8.928 -11.916 1.00 89.62 260 GLY A CA 1
ATOM 2099 C C . GLY A 1 260 ? -3.510 -7.403 -11.928 1.00 89.62 260 GLY A C 1
ATOM 2100 O O . GLY A 1 260 ? -4.534 -6.727 -12.036 1.00 89.62 260 GLY A O 1
ATOM 2101 N N . PHE A 1 261 ? -2.311 -6.851 -11.801 1.00 91.12 261 PHE A N 1
ATOM 2102 C CA . PHE A 1 261 ? -2.017 -5.430 -11.894 1.00 91.12 261 PHE A CA 1
ATOM 2103 C C . PHE A 1 261 ? -2.429 -4.861 -13.247 1.00 91.12 261 PHE A C 1
ATOM 2105 O O . PHE A 1 261 ? -3.042 -3.798 -13.277 1.00 91.12 261 PHE A O 1
ATOM 2112 N N . GLY A 1 262 ? -2.169 -5.573 -14.350 1.00 88.56 262 GLY A N 1
ATOM 2113 C CA . GLY A 1 262 ? -2.585 -5.114 -15.679 1.00 88.56 262 GLY A CA 1
ATOM 2114 C C . GLY A 1 262 ? -4.104 -4.984 -15.785 1.00 88.56 262 GLY A C 1
ATOM 2115 O O . GLY A 1 262 ? -4.618 -3.959 -16.223 1.00 88.56 262 GLY A O 1
ATOM 2116 N N . TRP A 1 263 ? -4.828 -5.992 -15.289 1.00 87.25 263 TRP A N 1
ATOM 2117 C CA . TRP A 1 263 ? -6.290 -5.976 -15.267 1.00 87.25 263 TRP A CA 1
ATOM 2118 C C . TRP A 1 263 ? -6.843 -4.890 -14.343 1.00 87.25 263 TRP A C 1
ATOM 2120 O O . TRP A 1 263 ? -7.778 -4.194 -14.719 1.00 87.25 263 TRP A O 1
ATOM 2130 N N . ALA A 1 264 ? -6.238 -4.696 -13.168 1.00 87.25 264 ALA A N 1
ATOM 2131 C CA . ALA A 1 264 ? -6.637 -3.649 -12.234 1.00 87.25 264 ALA A CA 1
ATOM 2132 C C . ALA A 1 264 ? -6.427 -2.239 -12.816 1.00 87.25 264 ALA A C 1
ATOM 2134 O O . ALA A 1 264 ? -7.274 -1.374 -12.623 1.00 87.25 264 ALA A O 1
ATOM 2135 N N . LEU A 1 265 ? -5.330 -2.012 -13.547 1.00 86.50 265 LEU A N 1
ATOM 2136 C CA . LEU A 1 265 ? -5.021 -0.727 -14.192 1.00 86.50 265 LEU A CA 1
ATOM 2137 C C . LEU A 1 265 ? -5.904 -0.447 -15.423 1.00 86.50 265 LEU A C 1
ATOM 2139 O O . LEU A 1 265 ? -6.203 0.711 -15.721 1.00 86.50 265 LEU A O 1
ATOM 2143 N N . ASP A 1 266 ? -6.341 -1.493 -16.130 1.00 80.88 266 ASP A N 1
ATOM 2144 C CA . ASP A 1 266 ? -7.274 -1.384 -17.259 1.00 80.88 266 ASP A CA 1
ATOM 2145 C C . ASP A 1 266 ? -8.756 -1.365 -16.826 1.00 80.88 266 ASP A C 1
ATOM 2147 O O . ASP A 1 266 ? -9.626 -0.966 -17.613 1.00 80.88 266 ASP A O 1
ATOM 2151 N N . ALA A 1 267 ? -9.073 -1.784 -15.596 1.00 67.75 267 ALA A N 1
ATOM 2152 C CA . ALA A 1 267 ? -10.430 -1.778 -15.069 1.00 67.75 267 ALA A CA 1
ATOM 2153 C C . ALA A 1 267 ? -10.946 -0.337 -14.932 1.00 67.75 267 ALA A C 1
ATOM 2155 O O . ALA A 1 267 ? -10.406 0.483 -14.196 1.00 67.75 267 ALA A O 1
ATOM 2156 N N . ARG A 1 268 ? -12.040 -0.031 -15.640 1.00 55.59 268 ARG A N 1
ATOM 2157 C CA . ARG A 1 268 ? -12.704 1.286 -15.598 1.00 55.59 268 ARG A CA 1
ATOM 2158 C C . ARG A 1 268 ? -13.539 1.513 -14.331 1.00 55.59 268 ARG A C 1
ATOM 2160 O O . ARG A 1 268 ? -13.990 2.630 -14.105 1.00 55.59 268 ARG A O 1
ATOM 2167 N N . GLU A 1 269 ? -13.786 0.463 -13.549 1.00 52.97 269 GLU A N 1
ATOM 2168 C CA . GLU A 1 269 ? -14.701 0.458 -12.402 1.00 52.97 269 GLU A CA 1
ATOM 2169 C C . GLU A 1 269 ? -13.962 0.089 -11.110 1.00 52.97 269 GLU A C 1
ATOM 2171 O O . GLU A 1 269 ? -14.101 -1.002 -10.563 1.00 52.97 269 GLU A O 1
ATOM 2176 N N . THR A 1 270 ? -13.162 1.019 -10.611 1.00 56.91 270 THR A N 1
ATOM 2177 C CA . THR A 1 270 ? -12.614 1.002 -9.247 1.00 56.91 270 THR A CA 1
ATOM 2178 C C . THR A 1 270 ? -13.266 2.119 -8.431 1.00 56.91 270 THR A C 1
ATOM 2180 O O . THR A 1 270 ? -13.694 3.133 -8.983 1.00 56.91 270 THR A O 1
ATOM 2183 N N . GLU A 1 271 ? -13.427 1.928 -7.118 1.00 55.62 271 GLU A N 1
ATOM 2184 C CA . GLU A 1 271 ? -14.177 2.871 -6.278 1.00 55.62 271 GLU A CA 1
ATOM 2185 C C . GLU A 1 271 ? -13.434 4.208 -6.085 1.00 55.62 271 GLU A C 1
ATOM 2187 O O . GLU A 1 271 ? -12.614 4.345 -5.183 1.00 55.62 271 GLU A O 1
ATOM 2192 N N . GLY A 1 272 ? -13.812 5.222 -6.870 1.00 56.47 272 GLY A N 1
ATOM 2193 C CA . GLY A 1 272 ? -13.251 6.577 -6.792 1.00 56.47 272 GLY A CA 1
ATOM 2194 C C . GLY A 1 272 ? -11.973 6.728 -7.622 1.00 56.47 272 GLY A C 1
ATOM 2195 O O . GLY A 1 272 ? -11.061 5.906 -7.512 1.00 56.47 272 GLY A O 1
ATOM 2196 N N . GLY A 1 273 ? -11.934 7.757 -8.473 1.00 60.94 273 GLY A N 1
ATOM 2197 C CA . GLY A 1 273 ? -10.732 8.198 -9.186 1.00 60.94 273 GLY A CA 1
ATOM 2198 C C . GLY A 1 273 ? -9.973 9.248 -8.382 1.00 60.94 273 GLY A C 1
ATOM 2199 O O . GLY A 1 273 ? -10.300 9.447 -7.230 1.00 60.94 273 GLY A O 1
ATOM 2200 N N . TRP A 1 274 ? -8.933 9.856 -8.937 1.00 69.19 274 TRP A N 1
ATOM 2201 C CA . TRP A 1 274 ? -8.552 11.265 -8.775 1.00 69.19 274 TRP A CA 1
ATOM 2202 C C . TRP A 1 274 ? -7.628 11.598 -9.940 1.00 69.19 274 TRP A C 1
ATOM 2204 O O . TRP A 1 274 ? -6.926 10.729 -10.470 1.00 69.19 274 TRP A O 1
ATOM 2214 N N . THR A 1 275 ? -7.598 12.852 -10.366 1.00 64.44 275 THR A N 1
ATOM 2215 C CA . THR A 1 275 ? -6.639 13.313 -11.373 1.00 64.44 275 THR A CA 1
ATOM 2216 C C . THR A 1 275 ? -5.413 13.873 -10.680 1.00 64.44 275 THR A C 1
ATOM 2218 O O . THR A 1 275 ? -5.523 14.832 -9.915 1.00 64.44 275 THR A O 1
ATOM 2221 N N . TRP A 1 276 ? -4.234 13.313 -10.950 1.00 65.25 276 TRP A N 1
ATOM 2222 C CA . TRP A 1 276 ? -2.999 13.965 -10.531 1.00 65.25 276 TRP A CA 1
ATOM 2223 C C . TRP A 1 276 ? -2.458 14.797 -11.694 1.00 65.25 276 TRP A C 1
ATOM 2225 O O . TRP A 1 276 ? -2.260 14.323 -12.816 1.00 65.25 276 TRP A O 1
ATOM 2235 N N . VAL A 1 277 ? -2.215 16.068 -11.403 1.00 56.94 277 VAL A N 1
ATOM 2236 C CA . VAL A 1 277 ? -1.490 16.970 -12.289 1.00 56.94 277 VAL A CA 1
ATOM 2237 C C . VAL A 1 277 ? -0.046 16.944 -11.818 1.00 56.94 277 VAL A C 1
ATOM 2239 O O . VAL A 1 277 ? 0.217 17.163 -10.634 1.00 56.94 277 VAL A O 1
ATOM 2242 N N . GLU A 1 278 ? 0.900 16.664 -12.715 1.00 51.47 278 GLU A N 1
ATOM 2243 C CA . GLU A 1 278 ? 2.315 16.920 -12.439 1.00 51.47 278 GLU A CA 1
ATOM 2244 C C . GLU A 1 278 ? 2.462 18.416 -12.146 1.00 51.47 278 GLU A C 1
ATOM 2246 O O . GLU A 1 278 ? 2.565 19.254 -13.042 1.00 51.47 278 GLU A O 1
ATOM 2251 N N . SER A 1 279 ? 2.411 18.790 -10.869 1.00 38.28 279 SER A N 1
ATOM 2252 C CA . SER A 1 279 ? 2.702 20.155 -10.487 1.00 38.28 279 SER A CA 1
ATOM 2253 C C . SER A 1 279 ? 4.198 20.346 -10.709 1.00 38.28 279 SER A C 1
ATOM 2255 O O . SER A 1 279 ? 5.012 19.855 -9.923 1.00 38.28 279 SER A O 1
ATOM 2257 N N . ALA A 1 280 ? 4.564 21.111 -11.737 1.00 34.88 280 ALA A N 1
ATOM 2258 C CA . ALA A 1 280 ? 5.924 21.611 -11.960 1.00 34.88 280 ALA A CA 1
ATOM 2259 C C . ALA A 1 280 ? 6.543 22.285 -10.703 1.00 34.88 280 ALA A C 1
ATO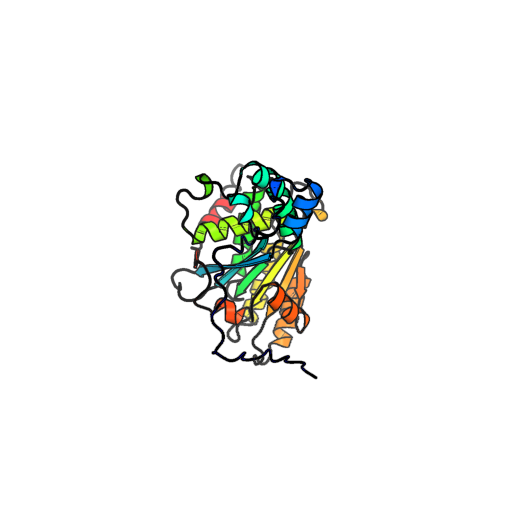M 2261 O O . ALA A 1 280 ? 7.748 22.493 -10.623 1.00 34.88 280 ALA A O 1
ATOM 2262 N N . ARG A 1 281 ? 5.733 22.554 -9.670 1.00 35.19 281 ARG A N 1
ATOM 2263 C CA . ARG A 1 281 ? 6.122 23.064 -8.349 1.00 35.19 281 ARG A CA 1
ATOM 2264 C C . ARG A 1 281 ? 6.900 22.101 -7.449 1.00 35.19 281 ARG A C 1
ATOM 2266 O O . ARG A 1 281 ? 7.559 22.582 -6.532 1.00 35.19 281 ARG A O 1
ATOM 2273 N N . ALA A 1 282 ? 6.891 20.785 -7.682 1.00 38.12 282 ALA A N 1
ATOM 2274 C CA . ALA A 1 282 ? 7.717 19.873 -6.876 1.00 38.12 282 ALA A CA 1
ATOM 2275 C C . ALA A 1 282 ? 9.231 20.111 -7.084 1.00 38.12 282 ALA A C 1
ATOM 2277 O O . ALA A 1 282 ? 10.028 19.796 -6.202 1.00 38.12 282 ALA A O 1
ATOM 2278 N N . GLN A 1 283 ? 9.629 20.734 -8.203 1.00 38.12 283 GLN A N 1
ATOM 2279 C CA . GLN A 1 283 ? 11.003 21.197 -8.432 1.00 38.12 283 GLN A CA 1
ATOM 2280 C C . GLN A 1 283 ? 11.297 22.567 -7.796 1.00 38.12 283 GLN A C 1
ATOM 2282 O O . GLN A 1 283 ? 12.424 22.801 -7.364 1.00 38.12 283 GLN A O 1
ATOM 2287 N N . GLU A 1 284 ? 10.307 23.455 -7.658 1.00 34.78 284 GLU A N 1
ATOM 2288 C CA . GLU A 1 284 ? 10.514 24.782 -7.052 1.00 34.78 284 GLU A CA 1
ATOM 2289 C C . GLU A 1 284 ? 10.712 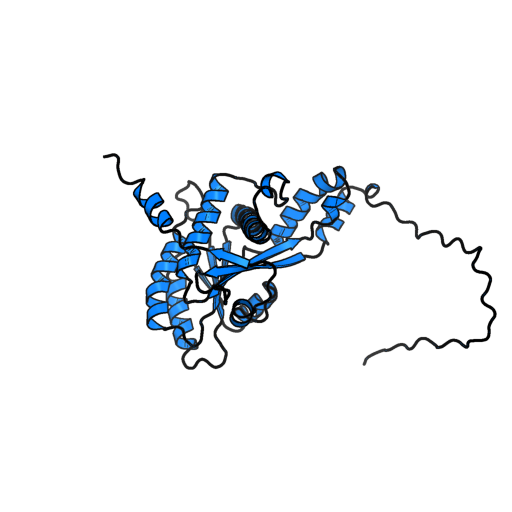24.709 -5.530 1.00 34.78 284 GLU A C 1
ATOM 2291 O O . GLU A 1 284 ? 11.547 25.429 -4.985 1.00 34.78 284 GLU A O 1
ATOM 2296 N N . VAL A 1 285 ? 10.039 23.780 -4.838 1.00 40.09 285 VAL A N 1
ATOM 2297 C CA . VAL A 1 285 ? 10.232 23.586 -3.385 1.00 40.09 285 VAL A CA 1
ATOM 2298 C C . VAL A 1 285 ? 11.625 23.013 -3.066 1.00 40.09 285 VAL A C 1
ATOM 2300 O O . VAL A 1 285 ? 12.168 23.285 -2.000 1.00 40.09 285 VAL A O 1
ATOM 2303 N N . GLY A 1 286 ? 12.254 22.295 -4.005 1.00 35.19 286 GLY A N 1
ATOM 2304 C CA . GLY A 1 286 ? 13.652 21.858 -3.888 1.00 35.19 286 GLY A CA 1
ATOM 2305 C C . GLY A 1 286 ? 14.684 22.953 -4.192 1.00 35.19 286 GLY A C 1
ATOM 2306 O O . GLY A 1 286 ? 15.809 22.877 -3.705 1.00 35.19 286 GLY A O 1
ATOM 2307 N N . SER A 1 287 ? 14.308 23.984 -4.958 1.00 35.53 287 SER A N 1
ATOM 2308 C CA . SER A 1 287 ? 15.187 25.111 -5.308 1.00 35.53 287 SER A CA 1
ATOM 2309 C C . SER A 1 287 ? 15.153 26.245 -4.280 1.00 35.53 287 SER A C 1
ATOM 2311 O O . SER A 1 287 ? 16.107 27.013 -4.201 1.00 35.53 287 SER A O 1
ATOM 2313 N N . ALA A 1 288 ? 14.089 26.359 -3.480 1.00 33.66 288 ALA A N 1
ATOM 2314 C CA . ALA A 1 288 ? 13.954 27.415 -2.472 1.00 33.66 288 ALA A CA 1
ATOM 2315 C C . ALA A 1 288 ? 14.804 27.187 -1.202 1.00 33.66 288 ALA A C 1
ATOM 2317 O O . ALA A 1 288 ? 14.880 28.070 -0.354 1.00 33.66 288 ALA A O 1
ATOM 2318 N N . CYS A 1 289 ? 15.465 26.031 -1.067 1.00 38.84 289 CYS A N 1
ATOM 2319 C CA . CYS A 1 289 ? 16.412 25.747 0.021 1.00 38.84 289 CYS A CA 1
ATOM 2320 C C . CYS A 1 289 ? 17.891 25.888 -0.397 1.00 38.84 289 CYS A C 1
ATOM 2322 O O . CYS A 1 289 ? 18.773 25.462 0.345 1.00 38.84 289 CYS A O 1
ATOM 2324 N N . GLN A 1 290 ? 18.175 26.470 -1.570 1.00 38.81 290 GLN A N 1
ATOM 2325 C CA . GLN A 1 290 ? 19.534 26.756 -2.052 1.00 38.81 290 GLN A CA 1
ATOM 2326 C C . GLN A 1 290 ? 19.677 28.219 -2.492 1.00 38.81 290 GLN A C 1
ATOM 2328 O O . GLN A 1 290 ? 19.993 28.507 -3.641 1.00 38.81 290 GLN A O 1
ATOM 2333 N N . SER A 1 291 ? 19.448 29.155 -1.576 1.00 42.72 291 SER A N 1
ATOM 2334 C CA . SER A 1 291 ? 20.047 30.490 -1.656 1.00 42.72 291 SER A CA 1
ATOM 2335 C C . SER A 1 291 ? 19.921 31.170 -0.299 1.00 42.72 291 SER A C 1
ATOM 2337 O O . SER A 1 291 ? 18.890 31.762 -0.009 1.00 42.72 291 SER A O 1
ATOM 2339 N N . ASP A 1 292 ? 20.952 31.010 0.522 1.00 42.53 292 ASP A N 1
ATOM 2340 C CA . ASP A 1 292 ? 21.407 31.998 1.502 1.00 42.53 292 ASP A CA 1
ATOM 2341 C C . ASP A 1 292 ? 22.867 31.633 1.823 1.00 42.53 292 ASP A C 1
ATOM 2343 O O . ASP A 1 292 ? 23.166 31.002 2.834 1.00 42.53 292 ASP A O 1
ATOM 2347 N N . ASP A 1 293 ? 23.740 31.971 0.870 1.00 40.34 293 ASP A N 1
ATOM 2348 C CA . ASP A 1 293 ? 25.159 32.298 1.067 1.00 40.34 293 ASP A CA 1
ATOM 2349 C C . ASP A 1 293 ? 25.400 33.671 0.416 1.00 40.34 293 ASP A C 1
ATOM 2351 O O . ASP A 1 293 ? 24.927 33.866 -0.734 1.00 40.34 293 ASP A O 1
#

Mean predicted aligned error: 11.97 Å

Radius of gyration: 24.8 Å; Cα contacts (8 Å, |Δi|>4): 370; chains: 1; bounding box: 80×70×56 Å

Solvent-accessible surface area (backbone atoms only — not comparable to full-atom values): 17414 Å² total; per-residue (Å²): 139,85,85,80,78,83,79,77,91,75,75,94,84,67,87,76,74,81,64,91,72,67,78,72,69,73,73,90,70,76,54,75,84,76,48,57,68,74,57,50,55,53,53,59,70,66,49,59,74,46,77,47,48,32,31,33,18,45,72,90,57,72,84,43,44,47,35,34,43,50,39,66,38,43,67,62,73,70,51,74,74,46,72,71,57,24,73,62,44,50,65,55,42,52,54,54,22,49,71,74,53,61,40,39,36,37,30,35,53,95,52,50,75,53,53,38,58,57,53,51,52,46,50,55,48,39,78,76,40,87,78,65,68,82,71,78,53,74,77,73,47,60,96,47,56,77,30,55,49,44,54,52,49,42,46,37,52,33,46,59,31,45,73,77,45,48,42,40,37,38,35,38,22,46,54,87,80,59,55,62,71,58,48,56,66,45,48,49,58,38,50,53,51,53,56,58,67,69,56,69,92,63,96,49,80,88,35,49,54,32,38,42,37,30,49,44,63,63,98,79,44,84,69,48,66,65,52,50,51,53,46,39,54,48,46,53,71,38,82,49,40,43,74,36,52,70,73,61,23,59,55,49,32,57,79,71,74,40,97,37,64,63,58,58,33,66,48,88,83,59,71,42,54,43,77,51,72,88,61,77,56,72,60,51,68,66,53,72,78,71,79,91,129

Sequence (293 aa):
MPIIKEYWIASMDSPLPDIRHLHVQPPNRIPFLSLPKPVRLRIYSYLAPRTIHTVGHQEPAASKAVIILVLRFVDRAILRTCRTIRDEAEATLEIETMKLGPPQLIVASEHFQTVPAFLYMLRQQQDQHVWQRLRLRDEDRVDLDREDIGLLMWIRLANLYLQSAKRMQIGLFISPYTSTRRLLMTLAHDAAAIARPRWGDDLSDCCHPSFEVVFETPAFAFGSEEVLDEAAYVLEGEKGFSVVRGIDAAARLRDWGVEGFGWALDARETEGGWTWVESARAQEVGSACQSDD